Protein AF-A0A2V0PNA1-F1 (afdb_monomer_lite)

Foldseek 3Di:
DPPDVPPPPPDDDDPDPDDDPDDPPPPQLDFPDDSDPACDVVNCVQQVLLPQAPVSVVNNVVVVVVVVVVVVVDDPVPDDDDDDDPPVVVVVVLVSSLVNLLVRQLVPADQCLCCVPPVVNLVSLVVSLVSSVSSNVSSVDDDPVVVLVVQLVVQCPPAWFPVSSLVSCVVVDDPVLSVQLVVLQVVLCVVPVDTHTPPCDDPSVVSSVVSNVVSCVVVVHPVVLVVCLVVVPPPDDPVVNVVSVVVVVVVVSVVSSVVSVVVSVVVSVVVVVVVVVLVPDDPVVNVVVVVVVVVVVVVVLVVVPPDPNSVVVVVVVVVVVVQVVQCVVPVPVGHDDPPDD

Structure (mmCIF, N/CA/C/O backbone):
data_AF-A0A2V0PNA1-F1
#
_entry.id   AF-A0A2V0PNA1-F1
#
loop_
_atom_site.group_PDB
_atom_site.id
_atom_site.type_symbol
_atom_site.label_atom_id
_atom_site.label_alt_id
_atom_site.label_comp_id
_atom_site.label_asym_id
_atom_site.label_entity_id
_atom_site.label_seq_id
_atom_site.pdbx_PDB_ins_code
_atom_site.Cartn_x
_atom_site.Cartn_y
_atom_site.Cartn_z
_atom_site.occupancy
_atom_site.B_iso_or_equiv
_atom_site.auth_seq_id
_atom_site.auth_comp_id
_atom_site.auth_asym_id
_atom_site.auth_atom_id
_atom_site.pdbx_PDB_model_num
ATOM 1 N N . MET A 1 1 ? 25.740 -25.665 33.377 1.00 41.34 1 MET A N 1
ATOM 2 C CA . MET A 1 1 ? 24.420 -25.654 32.711 1.00 41.34 1 MET A CA 1
ATOM 3 C C . MET A 1 1 ? 24.277 -24.382 31.883 1.00 41.34 1 MET A C 1
ATOM 5 O O . MET A 1 1 ? 23.692 -23.416 32.341 1.00 41.34 1 MET A O 1
ATOM 9 N N . ALA A 1 2 ? 24.887 -24.368 30.698 1.00 34.75 2 ALA A N 1
ATOM 10 C CA . ALA A 1 2 ? 24.829 -23.273 29.726 1.00 34.75 2 ALA A CA 1
ATOM 11 C C . ALA A 1 2 ? 25.303 -23.840 28.377 1.00 34.75 2 ALA A C 1
ATOM 13 O O . ALA A 1 2 ? 26.415 -23.588 27.933 1.00 34.75 2 ALA A O 1
ATOM 14 N N . GLY A 1 3 ? 24.506 -24.748 27.809 1.00 32.47 3 GLY A N 1
ATOM 15 C CA . GLY A 1 3 ? 24.903 -25.541 26.640 1.00 32.47 3 GLY A CA 1
ATOM 16 C C . GLY A 1 3 ? 23.736 -26.205 25.910 1.00 32.47 3 GLY A C 1
ATOM 17 O O . GLY A 1 3 ? 23.940 -27.215 25.253 1.00 32.47 3 GLY A O 1
ATOM 18 N N . LEU A 1 4 ? 22.519 -25.661 26.044 1.00 30.98 4 LEU A N 1
ATOM 19 C CA . LEU A 1 4 ? 21.327 -26.163 25.342 1.00 30.98 4 LEU A CA 1
ATOM 20 C C . LEU A 1 4 ? 20.662 -25.123 24.421 1.00 30.98 4 LEU A C 1
ATOM 22 O O . LEU A 1 4 ? 19.741 -25.461 23.690 1.00 30.98 4 LEU A O 1
ATOM 26 N N . LEU A 1 5 ? 21.143 -23.873 24.406 1.00 33.09 5 LEU A N 1
ATOM 27 C CA . LEU A 1 5 ? 20.598 -22.796 23.562 1.00 33.09 5 LEU A CA 1
ATOM 28 C C . LEU A 1 5 ? 21.441 -22.495 22.311 1.00 33.09 5 LEU A C 1
ATOM 30 O O . LEU A 1 5 ? 21.068 -21.648 21.510 1.00 33.09 5 LEU A O 1
ATOM 34 N N . GLN A 1 6 ? 22.537 -23.228 22.092 1.00 34.12 6 GLN A N 1
ATOM 35 C CA . GLN A 1 6 ? 23.422 -23.050 20.931 1.00 34.12 6 GLN A CA 1
ATOM 36 C C . GLN A 1 6 ? 23.324 -24.178 19.886 1.00 34.12 6 GLN A C 1
ATOM 38 O O . GLN A 1 6 ? 24.072 -24.178 18.915 1.00 34.12 6 GLN A O 1
ATOM 43 N N . GLN A 1 7 ? 22.370 -25.108 20.034 1.00 31.25 7 GLN A N 1
ATOM 44 C CA . GLN A 1 7 ? 22.108 -26.182 19.057 1.00 31.25 7 GLN A CA 1
ATOM 45 C C . GLN A 1 7 ? 20.812 -26.013 18.243 1.00 31.25 7 GLN A C 1
ATOM 47 O O . GLN A 1 7 ? 20.538 -26.834 17.375 1.00 31.25 7 GLN A O 1
ATOM 52 N N . LEU A 1 8 ? 20.054 -24.926 18.434 1.00 30.88 8 LEU A N 1
ATOM 53 C CA . LEU A 1 8 ? 18.840 -24.639 17.646 1.00 30.88 8 LEU A CA 1
ATOM 54 C C . LEU A 1 8 ? 19.068 -23.702 16.444 1.00 30.88 8 LEU A C 1
ATOM 56 O O . LEU A 1 8 ? 18.156 -23.503 15.652 1.00 30.88 8 LEU A O 1
ATOM 60 N N . ALA A 1 9 ? 20.283 -23.173 16.257 1.00 33.34 9 ALA A N 1
ATOM 61 C CA . ALA A 1 9 ? 20.608 -22.247 15.162 1.00 33.34 9 ALA A CA 1
ATOM 62 C C . ALA A 1 9 ? 21.406 -22.880 14.004 1.00 33.34 9 ALA A C 1
ATOM 64 O O . ALA A 1 9 ? 21.784 -22.188 13.063 1.00 33.34 9 ALA A O 1
ATOM 65 N N . ALA A 1 10 ? 21.673 -24.189 14.039 1.00 32.62 10 ALA A N 1
ATOM 66 C CA . ALA A 1 10 ? 22.507 -24.845 13.034 1.00 32.62 10 ALA A CA 1
ATOM 67 C C . ALA A 1 10 ? 21.987 -26.245 12.681 1.00 32.62 10 ALA A C 1
ATOM 69 O O . ALA A 1 10 ? 22.621 -27.237 13.027 1.00 32.62 10 ALA A O 1
ATOM 70 N N . ARG A 1 11 ? 20.819 -26.314 12.021 1.00 27.34 11 ARG A N 1
ATOM 71 C CA . ARG A 1 11 ? 20.374 -27.366 11.071 1.00 27.34 11 ARG A CA 1
ATOM 72 C C . ARG A 1 11 ? 18.862 -27.262 10.859 1.00 27.34 11 ARG A C 1
ATOM 74 O O . ARG A 1 11 ? 18.087 -27.645 11.725 1.00 27.34 11 ARG A O 1
ATOM 81 N N . GLY A 1 12 ? 18.455 -26.778 9.690 1.00 24.62 12 GLY A N 1
ATOM 82 C CA . GLY A 1 12 ? 17.046 -26.721 9.304 1.00 24.62 12 GLY A CA 1
ATOM 83 C C . GLY A 1 12 ? 16.823 -26.020 7.972 1.00 24.62 12 GLY A C 1
ATOM 84 O O . GLY A 1 12 ? 16.027 -25.095 7.880 1.00 24.62 12 GLY A O 1
ATOM 85 N N . SER A 1 13 ? 17.566 -26.437 6.949 1.00 28.92 13 SER A N 1
ATOM 86 C CA . SER A 1 13 ? 17.215 -26.175 5.555 1.00 28.92 13 SER A CA 1
ATOM 87 C C . S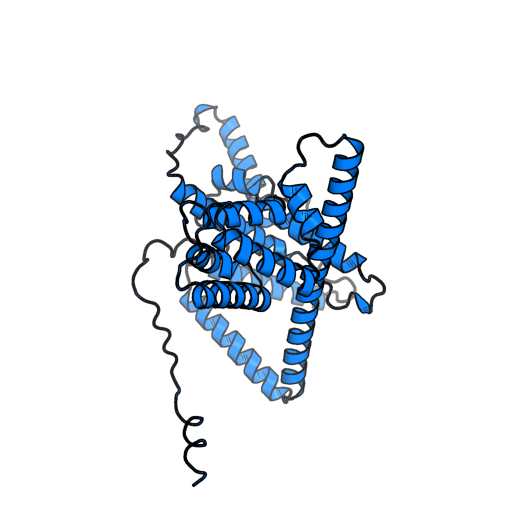ER A 1 13 ? 15.817 -26.737 5.262 1.00 28.92 13 SER A C 1
ATOM 89 O O . SER A 1 13 ? 15.454 -27.764 5.831 1.00 28.92 13 SER A O 1
ATOM 91 N N . LEU A 1 14 ? 15.130 -26.126 4.288 1.00 26.31 14 LEU A N 1
ATOM 92 C CA . LEU A 1 14 ? 13.880 -26.557 3.632 1.00 26.31 14 LEU A CA 1
ATOM 93 C C . LEU A 1 14 ? 12.581 -25.962 4.203 1.00 26.31 14 LEU A C 1
ATOM 95 O O . LEU A 1 14 ? 11.714 -26.677 4.696 1.00 26.31 14 LEU A O 1
ATOM 99 N N . LEU A 1 15 ? 12.356 -24.665 3.965 1.00 25.33 15 LEU A N 1
ATOM 100 C CA . LEU A 1 15 ? 10.990 -24.222 3.670 1.00 25.33 15 LEU A CA 1
ATOM 101 C C . LEU A 1 15 ? 10.647 -24.692 2.255 1.00 25.33 15 LEU A C 1
ATOM 103 O O . LEU A 1 15 ? 10.861 -24.006 1.257 1.00 25.33 15 LEU A O 1
ATOM 107 N N . ALA A 1 16 ? 10.174 -25.934 2.202 1.00 24.25 16 ALA A N 1
ATOM 108 C CA . ALA A 1 16 ? 9.447 -26.482 1.081 1.00 24.25 16 ALA A CA 1
ATOM 109 C C . ALA A 1 16 ? 8.271 -25.551 0.762 1.00 24.25 16 ALA A C 1
ATOM 111 O O . ALA A 1 16 ? 7.382 -25.326 1.582 1.00 24.25 16 ALA A O 1
ATOM 112 N N . TRP A 1 17 ? 8.280 -25.010 -0.450 1.00 24.41 17 TRP A N 1
ATOM 113 C CA . TRP A 1 17 ? 7.145 -24.323 -1.044 1.00 24.41 17 TRP A CA 1
ATOM 114 C C . TRP A 1 17 ? 6.091 -25.383 -1.398 1.00 24.41 17 TRP A C 1
ATOM 116 O O . TRP A 1 17 ? 6.032 -25.886 -2.516 1.00 24.41 17 TRP A O 1
ATOM 126 N N . ALA A 1 18 ? 5.299 -25.786 -0.409 1.00 24.02 18 ALA A N 1
ATOM 127 C CA . ALA A 1 18 ? 4.076 -26.545 -0.615 1.00 24.02 18 ALA A CA 1
ATOM 128 C C . ALA A 1 18 ? 2.907 -25.556 -0.599 1.00 24.02 18 ALA A C 1
ATOM 130 O O . ALA A 1 18 ? 2.345 -25.254 0.451 1.00 24.02 18 ALA A O 1
ATOM 131 N N . ALA A 1 19 ? 2.558 -25.020 -1.770 1.00 26.81 19 ALA A N 1
ATOM 132 C CA . ALA A 1 19 ? 1.240 -24.431 -1.958 1.00 26.81 19 ALA A CA 1
ATOM 133 C C . ALA A 1 19 ? 0.224 -25.577 -2.146 1.00 26.81 19 ALA A C 1
ATOM 135 O O . ALA A 1 19 ? 0.491 -26.490 -2.936 1.00 26.81 19 ALA A O 1
ATOM 136 N N . PRO A 1 20 ? -0.918 -25.567 -1.438 1.00 27.05 20 PRO A N 1
ATOM 137 C CA . PRO A 1 20 ? -1.942 -26.589 -1.582 1.00 27.05 20 PRO A CA 1
ATOM 138 C C . PRO A 1 20 ? -2.568 -26.540 -2.979 1.00 27.05 20 PRO A C 1
ATOM 140 O O . PRO A 1 20 ? -2.935 -25.487 -3.501 1.00 27.05 20 PRO A O 1
ATOM 143 N N . ALA A 1 21 ? -2.713 -27.722 -3.569 1.00 32.31 21 ALA A N 1
ATOM 144 C CA . ALA A 1 21 ? -3.552 -27.962 -4.726 1.00 32.31 21 ALA A CA 1
ATOM 145 C C . ALA A 1 21 ? -5.026 -27.750 -4.342 1.00 32.31 21 ALA A C 1
ATOM 147 O O . ALA A 1 21 ? -5.637 -28.646 -3.774 1.00 32.31 21 ALA A O 1
ATOM 148 N N . ALA A 1 22 ? -5.575 -26.567 -4.627 1.00 28.55 22 ALA A N 1
ATOM 149 C CA . ALA A 1 22 ? -7.010 -26.314 -4.813 1.00 28.55 22 ALA A CA 1
ATOM 150 C C . ALA A 1 22 ? -7.228 -24.842 -5.205 1.00 28.55 22 ALA A C 1
ATOM 152 O O . ALA A 1 22 ? -7.439 -23.999 -4.343 1.00 28.55 22 ALA A O 1
ATOM 153 N N . CYS A 1 23 ? -7.099 -24.540 -6.501 1.00 24.50 23 CYS A N 1
ATOM 154 C CA . CYS A 1 23 ? -7.714 -23.407 -7.218 1.00 24.50 23 CYS A CA 1
ATOM 155 C C . CYS A 1 23 ? -7.154 -23.393 -8.650 1.00 24.50 23 CYS A C 1
ATOM 157 O O . CYS A 1 23 ? -6.447 -22.482 -9.074 1.00 24.50 23 CYS A O 1
ATOM 159 N N . SER A 1 24 ? -7.437 -24.452 -9.407 1.00 24.89 24 SER A N 1
ATOM 160 C CA . SER A 1 24 ? -7.024 -24.599 -10.808 1.00 24.89 24 SER A CA 1
ATOM 161 C C . SER A 1 24 ? -7.730 -23.636 -11.779 1.00 24.89 24 SER A C 1
ATOM 163 O O . SER A 1 24 ? -7.436 -23.686 -12.965 1.00 24.89 24 SER A O 1
ATOM 165 N N . GLY A 1 25 ? -8.611 -22.745 -11.303 1.00 26.73 25 GLY A N 1
ATOM 166 C CA . GLY A 1 25 ? -9.338 -21.769 -12.131 1.00 26.73 25 GLY A CA 1
ATOM 167 C C . GLY A 1 25 ? -8.863 -20.312 -12.041 1.00 26.73 25 GLY A C 1
ATOM 168 O O . GLY A 1 25 ? -9.364 -19.478 -12.778 1.00 26.73 25 GLY A O 1
ATOM 169 N N . ALA A 1 26 ? -7.912 -19.971 -11.161 1.00 28.95 26 ALA A N 1
ATOM 170 C CA . ALA A 1 26 ? -7.476 -18.577 -10.945 1.00 28.95 26 ALA A CA 1
ATOM 171 C C . ALA A 1 26 ? -6.110 -18.245 -11.579 1.00 28.95 26 ALA A C 1
ATOM 173 O O . ALA A 1 26 ? -5.541 -17.182 -11.337 1.00 28.95 26 ALA A O 1
ATOM 174 N N . ARG A 1 27 ? -5.547 -19.174 -12.362 1.00 27.98 27 ARG A N 1
ATOM 175 C CA . ARG A 1 27 ? -4.165 -19.095 -12.859 1.00 27.98 27 ARG A CA 1
ATOM 176 C C . ARG A 1 27 ? -4.011 -18.320 -14.173 1.00 27.98 27 ARG A C 1
ATOM 178 O O . ARG A 1 27 ? -2.883 -18.039 -14.556 1.00 27.98 27 ARG A O 1
ATOM 185 N N . GLU A 1 28 ? -5.111 -17.942 -14.821 1.00 28.62 28 GLU A N 1
ATOM 186 C CA . GLU A 1 28 ? -5.100 -17.163 -16.071 1.00 28.62 28 GLU A CA 1
ATOM 187 C C . GLU A 1 28 ? -5.053 -15.640 -15.859 1.00 28.62 28 GLU A C 1
ATOM 189 O O . GLU A 1 28 ? -4.746 -14.911 -16.792 1.00 28.62 28 GLU A O 1
ATOM 194 N N . LEU A 1 29 ? -5.266 -15.135 -14.637 1.00 33.00 29 LEU A N 1
ATOM 195 C CA . LEU A 1 29 ? -5.413 -13.691 -14.373 1.00 33.00 29 LEU A CA 1
ATOM 196 C C . LEU A 1 29 ? -4.139 -12.963 -13.913 1.00 33.00 29 LEU A C 1
ATOM 198 O O . LEU A 1 29 ? -4.193 -11.783 -13.575 1.00 33.00 29 LEU A O 1
ATOM 202 N N . LEU A 1 30 ? -2.987 -13.635 -13.881 1.00 32.41 30 LEU A N 1
ATOM 203 C CA . LEU A 1 30 ? -1.739 -13.053 -13.378 1.00 32.41 30 LEU A CA 1
ATOM 204 C C . LEU A 1 30 ? -0.628 -13.147 -14.427 1.00 32.41 30 LEU A C 1
ATOM 206 O O . LEU A 1 30 ? 0.236 -14.022 -14.381 1.00 32.41 30 LEU A O 1
ATOM 210 N N . GLY A 1 31 ? -0.657 -12.221 -15.381 1.00 30.36 31 GLY A N 1
ATOM 211 C CA . GLY A 1 31 ? 0.424 -11.980 -16.328 1.00 30.36 31 GLY A CA 1
ATOM 212 C C . GLY A 1 31 ? 0.202 -10.667 -17.073 1.00 30.36 31 GLY A C 1
ATOM 213 O O . GLY A 1 31 ? -0.912 -10.407 -17.512 1.00 30.36 31 GLY A O 1
ATOM 214 N N . ARG A 1 32 ? 1.256 -9.846 -17.186 1.00 38.56 32 ARG A N 1
ATOM 215 C CA . ARG A 1 32 ? 1.303 -8.629 -18.013 1.00 38.56 32 ARG A CA 1
ATOM 216 C C . ARG A 1 32 ? 0.634 -8.863 -19.377 1.00 38.56 32 ARG A C 1
ATOM 218 O O . ARG A 1 32 ? 0.964 -9.835 -20.061 1.00 38.56 32 ARG A O 1
ATOM 225 N N . GLY A 1 33 ? -0.248 -7.938 -19.751 1.00 37.53 33 GLY A N 1
ATOM 226 C CA . GLY A 1 33 ? -1.014 -7.946 -20.994 1.00 37.53 33 GLY A CA 1
ATOM 227 C C . GLY A 1 33 ? -2.359 -8.653 -20.846 1.00 37.53 33 GLY A C 1
ATOM 228 O O . GLY A 1 33 ? -2.398 -9.847 -20.567 1.00 37.53 33 GLY A O 1
ATOM 229 N N . PHE A 1 34 ? -3.437 -7.890 -21.052 1.00 39.31 34 PHE A N 1
ATOM 230 C CA . PHE A 1 34 ? -4.841 -8.302 -21.163 1.00 39.31 34 PHE A CA 1
ATOM 231 C C . PHE A 1 34 ? -5.012 -9.818 -21.377 1.00 39.31 34 PHE A C 1
ATOM 233 O O . PHE A 1 34 ? -4.690 -10.375 -22.435 1.00 39.31 34 PHE A O 1
ATOM 240 N N . ALA A 1 35 ? -5.480 -10.498 -20.327 1.00 37.06 35 ALA A N 1
ATOM 241 C CA . ALA A 1 35 ? -5.650 -11.948 -20.257 1.00 37.06 35 ALA A CA 1
ATOM 242 C C . ALA A 1 35 ? -6.868 -12.454 -21.061 1.00 37.06 35 ALA A C 1
ATOM 244 O O . ALA A 1 35 ? -7.538 -13.401 -20.665 1.00 37.06 35 ALA A O 1
ATOM 245 N N . THR A 1 36 ? -7.142 -11.837 -22.209 1.00 39.28 36 THR A N 1
ATOM 246 C CA . THR A 1 36 ? -8.096 -12.278 -23.230 1.00 39.28 36 THR A CA 1
ATOM 247 C C . THR A 1 36 ? -7.499 -11.937 -24.600 1.00 39.28 36 THR A C 1
ATOM 249 O O . THR A 1 36 ? -6.828 -10.922 -24.775 1.00 39.28 36 THR A O 1
ATOM 252 N N . ASP A 1 37 ? -7.643 -12.822 -25.587 1.00 41.44 37 ASP A N 1
ATOM 253 C CA . ASP A 1 37 ? -6.995 -12.702 -26.909 1.00 41.44 37 ASP A CA 1
ATOM 254 C C . ASP A 1 37 ? -7.567 -11.594 -27.822 1.00 41.44 37 ASP A C 1
ATOM 256 O O . ASP A 1 37 ? -7.224 -11.514 -28.998 1.00 41.44 37 ASP A O 1
ATOM 260 N N . ALA A 1 38 ? -8.376 -10.683 -27.278 1.00 55.12 38 ALA A N 1
ATOM 261 C CA . ALA A 1 38 ? -8.792 -9.442 -27.920 1.00 55.12 38 ALA A CA 1
ATOM 262 C C . ALA A 1 38 ? -9.133 -8.396 -26.848 1.00 55.12 38 ALA A C 1
ATOM 264 O O . ALA A 1 38 ? -9.832 -8.716 -25.891 1.00 55.12 38 ALA A O 1
ATOM 265 N N . PHE A 1 39 ? -8.686 -7.149 -27.030 1.00 58.81 39 PHE A N 1
ATOM 266 C CA . PHE A 1 39 ? -9.093 -6.022 -26.185 1.00 58.81 39 PHE A CA 1
ATOM 267 C C . PHE A 1 39 ? -10.608 -5.822 -26.334 1.00 58.81 39 PHE A C 1
ATOM 269 O O . PHE A 1 39 ? -11.095 -5.473 -27.412 1.00 58.81 39 PHE A O 1
ATOM 276 N N . THR A 1 40 ? -11.377 -6.127 -25.291 1.00 62.91 40 THR A N 1
ATOM 277 C CA . THR A 1 40 ? -12.844 -6.125 -25.354 1.00 62.91 40 THR A CA 1
ATOM 278 C C . THR A 1 40 ? -13.413 -4.741 -25.039 1.00 62.91 40 THR A C 1
ATOM 280 O O . THR A 1 40 ? -12.738 -3.878 -24.486 1.00 62.91 40 THR A O 1
ATOM 283 N N . ARG A 1 41 ? -14.707 -4.507 -25.311 1.00 63.84 41 ARG A N 1
ATOM 284 C CA . ARG A 1 41 ? -15.383 -3.271 -24.856 1.00 63.84 41 ARG A CA 1
ATOM 285 C C . ARG A 1 41 ? -15.353 -3.089 -23.344 1.00 63.84 41 ARG A C 1
ATOM 287 O O . ARG A 1 41 ? -15.395 -1.955 -22.882 1.00 63.84 41 ARG A O 1
ATOM 294 N N . LYS A 1 42 ? -15.341 -4.190 -22.593 1.00 67.38 42 LYS A N 1
ATOM 295 C CA . LYS A 1 42 ? -15.275 -4.158 -21.137 1.00 67.38 42 LYS A CA 1
ATOM 296 C C . LYS A 1 42 ? -13.894 -3.677 -20.686 1.00 67.38 42 LYS A C 1
ATOM 298 O O . LYS A 1 42 ? -13.816 -2.793 -19.842 1.00 67.38 42 LYS A O 1
ATOM 303 N N . ASP A 1 43 ? -12.839 -4.143 -21.354 1.00 65.00 43 ASP A N 1
ATOM 304 C CA . ASP A 1 43 ? -11.470 -3.658 -21.144 1.00 65.00 43 ASP A CA 1
ATOM 305 C C . ASP A 1 43 ? -11.329 -2.185 -21.537 1.00 65.00 43 ASP A C 1
ATOM 307 O O . ASP A 1 43 ? -10.734 -1.415 -20.787 1.00 65.00 43 ASP A O 1
ATOM 311 N N . VAL A 1 44 ? -11.946 -1.764 -22.651 1.00 62.97 44 VAL A N 1
ATOM 312 C CA . VAL A 1 44 ? -12.048 -0.342 -23.025 1.00 62.97 44 VAL A CA 1
ATOM 313 C C . VAL A 1 44 ? -12.721 0.434 -21.897 1.00 62.97 44 VAL A C 1
ATOM 315 O O . VAL A 1 44 ? -12.142 1.393 -21.413 1.00 62.97 44 VAL A O 1
ATOM 318 N N . ALA A 1 45 ? -13.908 0.020 -21.444 1.00 68.56 45 ALA A N 1
ATOM 319 C CA . ALA A 1 45 ? -14.663 0.734 -20.415 1.00 68.56 45 ALA A CA 1
ATOM 320 C C . ALA A 1 45 ? -13.878 0.894 -19.105 1.00 68.56 45 ALA A C 1
ATOM 322 O O . ALA A 1 45 ? -13.954 1.953 -18.490 1.00 68.56 45 ALA A O 1
ATOM 323 N N . TYR A 1 46 ? -13.097 -0.114 -18.711 1.00 67.12 46 TYR A N 1
ATOM 324 C CA . TYR A 1 46 ? -12.234 -0.024 -17.535 1.00 67.12 46 TYR A CA 1
ATOM 325 C C . TYR A 1 46 ? -10.977 0.827 -17.743 1.00 67.12 46 TYR A C 1
ATOM 327 O O . TYR A 1 46 ? -10.493 1.415 -16.785 1.00 67.12 46 TYR A O 1
ATOM 335 N N . ASN A 1 47 ? -10.448 0.906 -18.966 1.00 64.12 47 ASN A N 1
ATOM 336 C CA . ASN A 1 47 ? -9.209 1.628 -19.265 1.00 64.12 47 ASN A CA 1
ATOM 337 C C . ASN A 1 47 ? -9.437 3.002 -19.915 1.00 64.12 47 ASN A C 1
ATOM 339 O O . ASN A 1 47 ? -8.468 3.701 -20.186 1.00 64.12 47 ASN A O 1
ATOM 343 N N . LEU A 1 48 ? -10.684 3.424 -20.158 1.00 70.44 48 LEU A N 1
ATOM 344 C CA . LEU A 1 48 ? -10.999 4.721 -20.780 1.00 70.44 48 LEU A CA 1
ATOM 345 C C . LEU A 1 48 ? -10.373 5.900 -20.027 1.00 70.44 48 LEU A C 1
ATOM 347 O O . LEU A 1 48 ? -9.972 6.879 -20.650 1.00 70.44 48 LEU A O 1
ATOM 351 N N . GLU A 1 49 ? -10.291 5.798 -18.701 1.00 69.38 49 GLU A N 1
ATOM 352 C CA . GLU A 1 49 ? -9.683 6.817 -17.845 1.00 69.38 49 GLU A CA 1
ATOM 353 C C . GLU A 1 49 ? -8.183 6.574 -17.604 1.00 69.38 49 GLU A C 1
ATOM 355 O O . GLU A 1 49 ? -7.500 7.466 -17.107 1.00 69.38 49 GLU A O 1
ATOM 360 N N . ASN A 1 50 ? -7.638 5.420 -18.014 1.00 67.06 50 ASN A N 1
ATOM 361 C CA . ASN A 1 50 ? -6.224 5.060 -17.895 1.00 67.06 50 ASN A CA 1
ATOM 362 C C . ASN A 1 50 ? -5.364 5.771 -18.958 1.00 67.06 50 ASN A C 1
ATOM 364 O O . ASN A 1 50 ? -4.838 5.167 -19.889 1.00 67.06 50 ASN A O 1
ATOM 368 N N . THR A 1 51 ? -5.245 7.092 -18.830 1.00 64.25 51 THR A N 1
ATOM 369 C CA . THR A 1 51 ? -4.494 7.952 -19.758 1.00 64.25 51 THR A CA 1
ATOM 370 C C . THR A 1 51 ? -2.989 7.997 -19.484 1.00 64.25 51 THR A C 1
ATOM 372 O O . THR A 1 51 ? -2.262 8.639 -20.237 1.00 64.25 51 THR A O 1
ATOM 375 N N . SER A 1 52 ? -2.515 7.369 -18.402 1.00 62.94 52 SER A N 1
ATOM 376 C CA . SER A 1 52 ? -1.091 7.347 -18.037 1.00 62.94 52 SER A CA 1
ATOM 377 C C . SER A 1 52 ? -0.336 6.142 -18.603 1.00 62.94 52 SER A C 1
ATOM 379 O O . SER A 1 52 ? 0.891 6.183 -18.655 1.00 62.94 52 SER A O 1
ATOM 381 N N . ASP A 1 53 ? -1.047 5.105 -19.056 1.00 67.12 53 ASP A N 1
ATOM 382 C CA . ASP A 1 53 ? -0.478 3.882 -19.619 1.00 67.12 53 ASP A CA 1
ATOM 383 C C . ASP A 1 53 ? -0.454 3.939 -21.163 1.00 67.12 53 ASP A C 1
ATOM 385 O O . ASP A 1 53 ? -1.508 3.844 -21.808 1.00 67.12 53 ASP A O 1
ATOM 389 N N . PRO A 1 54 ? 0.734 4.058 -21.792 1.00 68.31 54 PRO A N 1
ATOM 390 C CA . PRO A 1 54 ? 0.848 4.122 -23.247 1.00 68.31 54 PRO A CA 1
ATOM 391 C C . PRO A 1 54 ? 0.369 2.849 -23.957 1.00 68.31 54 PRO A C 1
ATOM 393 O O . PRO A 1 54 ? -0.115 2.930 -25.089 1.00 68.31 54 PRO A O 1
ATOM 396 N N . GLU A 1 55 ? 0.486 1.673 -23.326 1.00 69.31 55 GLU A N 1
ATOM 397 C CA . GLU A 1 55 ? 0.009 0.416 -23.912 1.00 69.31 55 GLU A CA 1
ATOM 398 C C . GLU A 1 55 ? -1.519 0.353 -23.888 1.00 69.31 55 GLU A C 1
ATOM 400 O O . GLU A 1 55 ? -2.137 -0.034 -24.887 1.00 69.31 55 GLU A O 1
ATOM 405 N N . ALA A 1 56 ? -2.137 0.786 -22.785 1.00 66.44 56 ALA A N 1
ATOM 406 C CA . ALA A 1 56 ? -3.591 0.865 -22.680 1.00 66.44 56 ALA A CA 1
ATOM 407 C C . ALA A 1 56 ? -4.163 1.893 -23.671 1.00 66.44 56 ALA A C 1
ATOM 409 O O . ALA A 1 56 ? -5.126 1.598 -24.384 1.00 66.44 56 ALA A O 1
ATOM 410 N N . GLU A 1 57 ? -3.531 3.062 -23.805 1.00 70.31 57 GLU A N 1
ATOM 411 C CA . GLU A 1 57 ? -3.943 4.078 -24.775 1.00 70.31 57 GLU A CA 1
ATOM 412 C C . GLU A 1 57 ? -3.810 3.575 -26.223 1.00 70.31 57 GLU A C 1
ATOM 414 O O . GLU A 1 57 ? -4.725 3.747 -27.040 1.00 70.31 57 GLU A O 1
ATOM 419 N N . ALA A 1 58 ? -2.703 2.904 -26.556 1.00 73.19 58 ALA A N 1
ATOM 420 C CA . ALA A 1 58 ? -2.506 2.301 -27.870 1.00 73.19 58 ALA A CA 1
ATOM 421 C C . ALA A 1 58 ? -3.563 1.224 -28.169 1.00 73.19 58 ALA A C 1
ATOM 423 O O . ALA A 1 58 ? -4.109 1.197 -29.278 1.00 73.19 58 ALA A O 1
ATOM 424 N N . ALA A 1 59 ? -3.901 0.384 -27.184 1.00 69.31 59 ALA A N 1
ATOM 425 C CA . ALA A 1 59 ? -4.930 -0.645 -27.306 1.00 69.31 59 ALA A CA 1
ATOM 426 C C . ALA A 1 59 ? -6.333 -0.046 -27.517 1.00 69.31 59 ALA A C 1
ATOM 428 O O . ALA A 1 59 ? -7.055 -0.475 -28.421 1.00 69.31 59 ALA A O 1
ATOM 429 N N . ILE A 1 60 ? -6.695 1.007 -26.774 1.00 69.12 60 ILE A N 1
ATOM 430 C CA . ILE A 1 60 ? -7.962 1.737 -26.956 1.00 69.12 60 ILE A CA 1
ATOM 431 C C . ILE A 1 60 ? -8.027 2.363 -28.350 1.00 69.12 60 ILE A C 1
ATOM 433 O O . ILE A 1 60 ? -9.031 2.218 -29.051 1.00 69.12 60 ILE A O 1
ATOM 437 N N . ARG A 1 61 ? -6.951 3.025 -28.793 1.00 73.88 61 ARG A N 1
ATOM 438 C CA . ARG A 1 61 ? -6.874 3.626 -30.133 1.00 73.88 61 ARG A CA 1
ATOM 439 C C . ARG A 1 61 ? -6.986 2.562 -31.228 1.00 73.88 61 ARG A C 1
ATOM 441 O O . ARG A 1 61 ? -7.670 2.795 -32.226 1.00 73.88 61 ARG A O 1
ATOM 448 N N . ALA A 1 62 ? -6.351 1.401 -31.065 1.00 73.00 62 ALA A N 1
ATOM 449 C CA . ALA A 1 62 ? -6.465 0.282 -32.000 1.00 73.00 62 ALA A CA 1
ATOM 450 C C . ALA A 1 62 ? -7.908 -0.245 -32.067 1.00 73.00 62 ALA A C 1
ATOM 452 O O . ALA A 1 62 ? -8.474 -0.331 -33.160 1.00 73.00 62 ALA A O 1
ATOM 453 N N . PHE A 1 63 ? -8.538 -0.470 -30.911 1.00 69.62 63 PHE A N 1
ATOM 454 C CA . PHE A 1 63 ? -9.937 -0.887 -30.810 1.00 69.62 63 PHE A CA 1
ATOM 455 C C . PHE A 1 63 ? -10.890 0.111 -31.482 1.00 69.62 63 PHE A C 1
ATOM 457 O O . PHE A 1 63 ? -11.754 -0.277 -32.267 1.00 69.62 63 PHE A O 1
ATOM 464 N N . GLN A 1 64 ? -10.717 1.414 -31.242 1.00 74.25 64 GLN A N 1
ATOM 465 C CA . GLN A 1 64 ? -11.528 2.462 -31.870 1.00 74.25 64 GLN A CA 1
ATOM 466 C C . GLN A 1 64 ? -11.348 2.506 -33.394 1.00 74.25 64 GLN A C 1
ATOM 468 O O . GLN A 1 64 ? -12.328 2.678 -34.121 1.00 74.25 64 GLN A O 1
ATOM 473 N N . ARG A 1 65 ? -10.123 2.307 -33.906 1.00 76.81 65 ARG A N 1
ATOM 474 C CA . ARG A 1 65 ? -9.863 2.222 -35.356 1.00 76.81 65 ARG A CA 1
ATOM 475 C C . ARG A 1 65 ? -10.559 1.016 -35.982 1.00 76.81 65 ARG A C 1
ATOM 477 O O . ARG A 1 65 ? -11.110 1.140 -37.076 1.00 76.81 65 ARG A O 1
ATOM 484 N N . GLU A 1 66 ? -10.545 -0.138 -35.319 1.00 71.25 66 GLU A N 1
ATOM 485 C CA . GLU A 1 66 ? -11.256 -1.333 -35.786 1.00 71.25 66 GLU A CA 1
ATOM 486 C C . GLU A 1 66 ? -12.773 -1.157 -35.725 1.00 71.25 66 GLU A C 1
ATOM 488 O O . GLU A 1 66 ? -13.460 -1.451 -36.704 1.00 71.25 66 GLU A O 1
ATOM 493 N N . ALA A 1 67 ? -13.292 -0.581 -34.638 1.00 70.25 67 ALA A N 1
ATOM 494 C CA . ALA A 1 67 ? -14.704 -0.250 -34.494 1.00 70.25 67 ALA A CA 1
ATOM 495 C C . ALA A 1 67 ? -15.175 0.742 -35.571 1.00 70.25 67 ALA A C 1
ATOM 497 O O . ALA A 1 67 ? -16.243 0.550 -36.147 1.00 70.25 67 ALA A O 1
ATOM 498 N N . TYR A 1 68 ? -14.367 1.753 -35.910 1.00 70.00 68 TYR A N 1
ATOM 499 C CA . TYR A 1 68 ? -14.656 2.701 -36.991 1.00 70.00 68 TYR A CA 1
ATOM 500 C C . TYR A 1 68 ? -14.670 2.017 -38.369 1.00 70.00 68 TYR A C 1
ATOM 502 O O . TYR A 1 68 ? -15.590 2.219 -39.164 1.00 70.00 68 TYR A O 1
ATOM 510 N N . LYS A 1 69 ? -13.694 1.138 -38.643 1.00 71.75 69 LYS A N 1
ATOM 511 C CA . LYS A 1 69 ? -13.655 0.327 -39.875 1.00 71.75 69 LYS A CA 1
ATOM 512 C C . LYS A 1 69 ? -14.838 -0.642 -39.980 1.00 71.75 69 LYS A C 1
ATOM 514 O O . LYS A 1 69 ? -15.317 -0.890 -41.085 1.00 71.75 69 LYS A O 1
ATOM 519 N N . ALA A 1 70 ? -15.301 -1.190 -38.858 1.00 65.56 70 ALA A N 1
ATOM 520 C CA . ALA A 1 70 ? -16.470 -2.063 -38.796 1.00 65.56 70 ALA A CA 1
ATOM 521 C C . ALA A 1 70 ? -17.783 -1.277 -38.953 1.00 65.56 70 ALA A C 1
ATOM 523 O O . ALA A 1 70 ? -18.661 -1.706 -39.698 1.00 65.56 70 ALA A O 1
ATOM 524 N N . ALA A 1 71 ? -17.894 -0.094 -38.340 1.00 62.56 71 ALA A N 1
ATOM 525 C CA . ALA A 1 71 ? -19.044 0.802 -38.478 1.00 62.56 71 ALA A CA 1
ATOM 526 C C . ALA A 1 71 ? -19.245 1.269 -39.931 1.00 62.56 71 ALA A C 1
ATOM 528 O O . ALA A 1 71 ? -20.379 1.356 -40.399 1.00 62.56 71 ALA A O 1
ATOM 529 N N . ALA A 1 72 ? -18.153 1.461 -40.680 1.00 61.62 72 ALA A N 1
ATOM 530 C CA . ALA A 1 72 ? -18.190 1.756 -42.113 1.00 61.62 72 ALA A CA 1
ATOM 531 C C . ALA A 1 72 ? -18.780 0.617 -42.979 1.00 61.62 72 ALA A C 1
ATOM 533 O O . ALA A 1 72 ? -19.105 0.846 -44.142 1.00 61.62 72 ALA A O 1
ATOM 534 N N . LYS A 1 73 ? -18.939 -0.601 -42.434 1.00 63.41 73 LYS A N 1
ATOM 535 C CA . LYS A 1 73 ? -19.516 -1.775 -43.120 1.00 63.41 73 LYS A CA 1
ATOM 536 C C . LYS A 1 73 ? -20.961 -2.100 -42.698 1.00 63.41 73 LYS A C 1
ATOM 538 O O . LYS A 1 73 ? -21.507 -3.097 -43.163 1.00 63.41 73 LYS A O 1
ATOM 543 N N . GLY A 1 74 ? -21.595 -1.256 -41.876 1.00 52.44 74 GLY A N 1
ATOM 544 C CA . GLY A 1 74 ? -23.003 -1.374 -41.472 1.00 52.44 74 GLY A CA 1
ATOM 545 C C . GLY A 1 74 ? -23.205 -1.697 -39.985 1.00 52.44 74 GLY A C 1
ATOM 546 O O . GLY A 1 74 ? -22.475 -2.482 -39.386 1.00 52.44 74 GLY A O 1
ATOM 547 N N . ALA A 1 75 ? -24.235 -1.090 -39.384 1.00 51.84 75 ALA A N 1
ATOM 548 C CA . ALA A 1 75 ? -24.457 -0.998 -37.933 1.00 51.84 75 ALA A CA 1
ATOM 549 C C . ALA A 1 75 ? -24.745 -2.323 -37.185 1.00 51.84 75 ALA A C 1
ATOM 551 O O . ALA A 1 75 ? -24.777 -2.333 -35.956 1.00 51.84 75 ALA A O 1
ATOM 552 N N . ALA A 1 76 ? -24.930 -3.447 -37.884 1.00 47.41 76 ALA A N 1
ATOM 553 C CA . ALA A 1 76 ? -25.336 -4.718 -37.273 1.00 47.41 76 ALA A CA 1
ATOM 554 C C . ALA A 1 76 ? -24.215 -5.453 -36.502 1.00 47.41 76 ALA A C 1
ATOM 556 O O . ALA A 1 76 ? -24.493 -6.421 -35.802 1.00 47.41 76 ALA A O 1
ATOM 557 N N . ALA A 1 77 ? -22.959 -5.002 -36.591 1.00 44.78 77 ALA A N 1
ATOM 558 C CA . ALA A 1 77 ? -21.818 -5.651 -35.933 1.00 44.78 77 ALA A CA 1
ATOM 559 C C . ALA A 1 77 ? -21.533 -5.151 -34.498 1.00 44.78 77 ALA A C 1
ATOM 561 O O . ALA A 1 77 ? -20.576 -5.599 -33.871 1.00 44.78 77 ALA A O 1
ATOM 562 N N . LEU A 1 78 ? -22.319 -4.203 -33.969 1.00 45.81 78 LEU A N 1
ATOM 563 C CA . LEU A 1 78 ? -21.977 -3.478 -32.737 1.00 45.81 78 LEU A CA 1
ATOM 564 C C . LEU A 1 78 ? -22.752 -3.908 -31.478 1.00 45.81 78 LEU A C 1
ATOM 566 O O . LEU A 1 78 ? -22.617 -3.224 -30.464 1.00 45.81 78 LEU A O 1
ATOM 570 N N . SER A 1 79 ? -23.480 -5.027 -31.462 1.00 42.66 79 SER A N 1
ATOM 571 C CA . SER A 1 79 ? -24.159 -5.472 -30.230 1.00 42.66 79 SER A CA 1
ATOM 572 C C . SER A 1 79 ? -24.120 -6.987 -30.009 1.00 42.66 79 SER A C 1
ATOM 574 O O . SER A 1 79 ? -25.002 -7.694 -30.492 1.00 42.66 79 SER A O 1
ATOM 576 N N . PRO A 1 80 ? -23.155 -7.491 -29.219 1.00 48.09 80 PRO A N 1
ATOM 577 C CA . PRO A 1 80 ? -23.303 -8.732 -28.466 1.00 48.09 80 PRO A CA 1
ATOM 578 C C . PRO A 1 80 ? -24.079 -8.488 -27.151 1.00 48.09 80 PRO A C 1
ATOM 580 O O . PRO A 1 80 ? -24.176 -7.340 -26.704 1.00 48.09 80 PRO A O 1
ATOM 583 N N . PRO A 1 81 ? -24.663 -9.540 -26.549 1.00 40.16 81 PRO A N 1
ATOM 584 C CA . PRO A 1 81 ? -25.651 -9.433 -25.477 1.00 40.16 81 PRO A CA 1
ATOM 585 C C . PRO A 1 81 ? -25.034 -8.957 -24.155 1.00 40.16 81 PRO A C 1
ATOM 587 O O . PRO A 1 81 ? -23.876 -9.235 -23.860 1.00 40.16 81 PRO A O 1
ATOM 590 N N . ALA A 1 82 ? -25.834 -8.261 -23.343 1.00 43.59 82 ALA A N 1
ATOM 591 C CA . ALA A 1 82 ? -25.485 -7.962 -21.960 1.00 43.59 82 ALA A CA 1
ATOM 592 C C . ALA A 1 82 ? -25.380 -9.277 -21.175 1.00 43.59 82 ALA A C 1
ATOM 594 O O . ALA A 1 82 ? -26.369 -10.000 -21.036 1.00 43.59 82 ALA A O 1
ATOM 595 N N . GLU A 1 83 ? -24.182 -9.603 -20.695 1.00 50.97 83 GLU A N 1
ATOM 596 C CA . GLU A 1 83 ? -23.982 -10.769 -19.842 1.00 50.97 83 GLU A CA 1
ATOM 597 C C . GLU A 1 83 ? -24.544 -10.503 -18.435 1.00 50.97 83 GLU A C 1
ATOM 599 O O . GLU A 1 83 ? -24.366 -9.407 -17.894 1.00 50.97 83 GLU A O 1
ATOM 604 N N . PRO A 1 84 ? -25.228 -11.482 -17.817 1.00 46.16 84 PRO A N 1
ATOM 605 C CA . PRO A 1 84 ? -25.700 -11.352 -16.447 1.00 46.16 84 PRO A CA 1
ATOM 606 C C . PRO A 1 84 ? -24.504 -11.339 -15.480 1.00 46.16 84 PRO A C 1
ATOM 608 O O . PRO A 1 84 ? -23.891 -12.373 -15.215 1.00 46.16 84 PRO A O 1
ATOM 611 N N . GLU A 1 85 ? -24.166 -10.167 -14.934 1.00 53.44 85 GLU A N 1
ATOM 612 C CA . GLU A 1 85 ? -23.133 -10.027 -13.901 1.00 53.44 85 GLU A CA 1
ATOM 613 C C . GLU A 1 85 ? -23.571 -10.732 -12.604 1.00 53.44 85 GLU A C 1
ATOM 615 O O . GLU A 1 85 ? -24.432 -10.256 -11.862 1.00 53.44 85 GLU A O 1
ATOM 620 N N . LEU A 1 86 ? -22.923 -11.848 -12.262 1.00 52.75 86 LEU A N 1
ATOM 621 C CA . LEU A 1 86 ? -22.866 -12.301 -10.873 1.00 52.75 86 LEU A CA 1
ATOM 622 C C . LEU A 1 86 ? -21.990 -11.303 -10.096 1.00 52.75 86 LEU A C 1
ATOM 624 O O . LEU A 1 86 ? -20.793 -11.189 -10.359 1.00 52.75 86 LEU A O 1
ATOM 628 N N . ALA A 1 87 ? -22.569 -10.585 -9.129 1.00 54.56 87 ALA A N 1
ATOM 629 C CA . ALA A 1 87 ? -21.912 -9.475 -8.422 1.00 54.56 87 ALA A CA 1
ATOM 630 C C . ALA A 1 87 ? -20.544 -9.827 -7.791 1.00 54.56 87 ALA A C 1
ATOM 632 O O . ALA A 1 87 ? -19.661 -8.973 -7.706 1.00 54.56 87 ALA A O 1
ATOM 633 N N . PHE A 1 88 ? -20.335 -11.084 -7.374 1.00 49.50 88 PHE A N 1
ATOM 634 C CA . PHE A 1 88 ? -19.043 -11.554 -6.858 1.00 49.50 88 PHE A CA 1
ATOM 635 C C . PHE A 1 88 ? -17.975 -11.647 -7.957 1.00 49.50 88 PHE A C 1
ATOM 637 O O . PHE A 1 88 ? -16.868 -11.141 -7.776 1.00 49.50 88 PHE A O 1
ATOM 644 N N . THR A 1 89 ? -18.317 -12.233 -9.108 1.00 60.06 89 THR A N 1
ATOM 645 C CA . THR A 1 89 ? -17.425 -12.330 -10.272 1.00 60.06 89 THR A CA 1
ATOM 646 C C . THR A 1 89 ? -17.042 -10.937 -10.767 1.00 60.06 89 THR A C 1
ATOM 648 O O . THR A 1 89 ? -15.861 -10.667 -10.957 1.00 60.06 89 THR A O 1
ATOM 651 N N . ALA A 1 90 ? -18.006 -10.011 -10.824 1.00 67.56 90 ALA A N 1
ATOM 652 C CA . ALA A 1 90 ? -17.752 -8.615 -11.178 1.00 67.56 90 ALA A CA 1
ATOM 653 C C . ALA A 1 90 ? -16.830 -7.898 -10.170 1.00 67.56 90 ALA A C 1
ATOM 655 O O . ALA A 1 90 ? -15.965 -7.122 -10.569 1.00 67.56 90 ALA A O 1
ATOM 656 N N . LYS A 1 91 ? -16.961 -8.161 -8.858 1.00 69.31 91 LYS A N 1
ATOM 657 C CA . LYS A 1 91 ? -16.084 -7.572 -7.824 1.00 69.31 91 LYS A CA 1
ATOM 658 C C . LYS A 1 91 ? -14.644 -8.078 -7.936 1.00 69.31 91 LYS A C 1
ATOM 660 O O . LYS A 1 91 ? -13.709 -7.290 -7.800 1.00 69.31 91 LYS A O 1
ATOM 665 N N . VAL A 1 92 ? -14.463 -9.379 -8.161 1.00 72.88 92 VAL A N 1
ATOM 666 C CA . VAL A 1 92 ? -13.135 -9.984 -8.337 1.00 72.88 92 VAL A CA 1
ATOM 667 C C . VAL A 1 92 ? -12.484 -9.463 -9.614 1.00 72.88 92 VAL A C 1
ATOM 669 O O . VAL A 1 92 ? -11.340 -9.023 -9.578 1.00 72.88 92 VAL A O 1
ATOM 672 N N . GLU A 1 93 ? -13.221 -9.435 -10.718 1.00 73.69 93 GLU A N 1
ATOM 673 C CA . GLU A 1 93 ? -12.728 -8.946 -12.002 1.00 73.69 93 GLU A CA 1
ATOM 674 C C . GLU A 1 93 ? -12.333 -7.467 -11.954 1.00 73.69 93 GLU A C 1
ATOM 676 O O . GLU A 1 93 ? -11.205 -7.136 -12.310 1.00 73.69 93 GLU A O 1
ATOM 681 N N . ARG A 1 94 ? -13.188 -6.590 -11.404 1.00 76.06 94 ARG A N 1
ATOM 682 C CA . ARG A 1 94 ? -12.850 -5.167 -11.207 1.00 76.06 94 ARG A CA 1
ATOM 683 C C . ARG A 1 94 ? -11.566 -4.993 -10.403 1.00 76.06 94 ARG A C 1
ATOM 685 O O . ARG A 1 94 ? -10.758 -4.139 -10.740 1.00 76.06 94 ARG A O 1
ATOM 692 N N . LYS A 1 95 ? -11.338 -5.826 -9.379 1.00 81.38 95 LYS A N 1
ATOM 693 C CA . LYS A 1 95 ? -10.091 -5.800 -8.602 1.00 81.38 95 LYS A CA 1
ATOM 694 C C . LYS A 1 95 ? -8.873 -6.146 -9.464 1.00 81.38 95 LYS A C 1
ATOM 696 O O . LYS A 1 95 ? -7.848 -5.489 -9.325 1.00 81.38 95 LYS A O 1
ATOM 701 N N . TYR A 1 96 ? -8.954 -7.173 -10.309 1.00 79.12 96 TYR A N 1
ATOM 702 C CA . TYR A 1 96 ? -7.828 -7.572 -11.161 1.00 79.12 96 TYR A CA 1
ATOM 703 C C . TYR A 1 96 ? -7.547 -6.556 -12.267 1.00 79.12 96 TYR A C 1
ATOM 705 O O . TYR A 1 96 ? -6.383 -6.280 -12.537 1.00 79.12 96 TYR A O 1
ATOM 713 N N . VAL A 1 97 ? -8.584 -5.956 -12.852 1.00 75.62 97 VAL A N 1
ATOM 714 C CA . VAL A 1 97 ? -8.404 -4.891 -13.845 1.00 75.62 97 VAL A CA 1
ATOM 715 C C . VAL A 1 97 ? -7.812 -3.638 -13.197 1.00 75.62 97 VAL A C 1
ATOM 717 O O . VAL A 1 97 ? -6.817 -3.111 -13.686 1.00 75.62 97 VAL A O 1
ATOM 720 N N . ALA A 1 98 ? -8.335 -3.217 -12.042 1.00 78.88 98 ALA A N 1
ATOM 721 C CA . ALA A 1 98 ? -7.755 -2.115 -11.279 1.00 78.88 98 ALA A CA 1
ATOM 722 C C . ALA A 1 98 ? -6.288 -2.391 -10.906 1.00 78.88 98 ALA A C 1
ATOM 724 O O . ALA A 1 98 ? -5.452 -1.501 -11.001 1.00 78.88 98 ALA A O 1
ATOM 725 N N . ALA A 1 99 ? -5.945 -3.632 -10.540 1.00 82.62 99 ALA A N 1
ATOM 726 C CA . ALA A 1 99 ? -4.566 -4.015 -10.246 1.00 82.62 99 ALA A CA 1
ATOM 727 C C . ALA A 1 99 ? -3.638 -3.889 -11.464 1.00 82.62 99 ALA A C 1
ATOM 729 O O . ALA A 1 99 ? -2.492 -3.494 -11.290 1.00 82.62 99 ALA A O 1
ATOM 730 N N . GLN A 1 100 ? -4.113 -4.185 -12.678 1.00 77.31 100 GLN A N 1
ATOM 731 C CA . GLN A 1 100 ? -3.321 -3.996 -13.900 1.00 77.31 100 GLN A CA 1
ATOM 732 C C . GLN A 1 100 ? -3.002 -2.515 -14.135 1.00 77.31 100 GLN A C 1
ATOM 734 O O . GLN A 1 100 ? -1.846 -2.187 -14.381 1.00 77.31 100 GLN A O 1
ATOM 739 N N . ILE A 1 101 ? -4.001 -1.640 -13.984 1.00 78.94 101 ILE A N 1
ATOM 740 C CA . ILE A 1 101 ? -3.845 -0.183 -14.133 1.00 78.94 101 ILE A CA 1
ATOM 741 C C . ILE A 1 101 ? -2.903 0.376 -13.059 1.00 78.94 101 ILE A C 1
ATOM 743 O O . ILE A 1 101 ? -2.022 1.181 -13.344 1.00 78.94 101 ILE A O 1
ATOM 747 N N . VAL A 1 102 ? -3.062 -0.071 -11.809 1.00 85.94 102 VAL A N 1
ATOM 748 C CA . VAL A 1 102 ? -2.200 0.354 -10.700 1.00 85.94 102 VAL A CA 1
ATOM 749 C C . VAL A 1 102 ? -0.757 -0.111 -10.904 1.00 85.94 102 VAL A C 1
ATOM 751 O O . VAL A 1 102 ? 0.163 0.668 -10.678 1.00 85.94 102 VAL A O 1
ATOM 754 N N . GLU A 1 103 ? -0.544 -1.352 -11.344 1.00 85.00 103 GLU A N 1
ATOM 755 C CA . GLU A 1 103 ? 0.792 -1.916 -11.561 1.00 85.00 103 GLU A CA 1
ATOM 756 C C . GLU A 1 103 ? 1.583 -1.129 -12.615 1.00 85.00 103 GLU A C 1
ATOM 758 O O . GLU A 1 103 ? 2.738 -0.774 -12.375 1.00 85.00 103 GLU A O 1
ATOM 763 N N . THR A 1 104 ? 0.976 -0.827 -13.767 1.00 79.19 104 THR A N 1
ATOM 764 C CA . THR A 1 104 ? 1.645 -0.047 -14.820 1.00 79.19 104 THR A CA 1
ATOM 765 C C . THR A 1 104 ? 1.782 1.419 -14.420 1.00 79.19 104 THR A C 1
ATOM 767 O O . THR A 1 104 ? 2.857 2.005 -14.567 1.00 79.19 104 THR A O 1
ATOM 770 N N . GLY A 1 105 ? 0.738 1.993 -13.819 1.00 83.19 105 GLY A N 1
ATOM 771 C CA . GLY A 1 105 ? 0.726 3.377 -13.365 1.00 83.19 105 GLY A CA 1
ATOM 772 C C . GLY A 1 105 ? 1.804 3.670 -12.321 1.00 83.19 105 GLY A C 1
ATOM 773 O O . GLY A 1 105 ? 2.543 4.641 -12.471 1.00 83.19 105 GLY A O 1
ATOM 774 N N . ILE A 1 106 ? 1.971 2.824 -11.297 1.00 87.81 106 ILE A N 1
ATOM 775 C CA . ILE A 1 106 ? 2.979 3.044 -10.242 1.00 87.81 106 ILE A CA 1
ATOM 776 C C . ILE A 1 106 ? 4.404 3.007 -10.803 1.00 87.81 106 ILE A C 1
ATOM 778 O O . ILE A 1 106 ? 5.239 3.802 -10.375 1.00 87.81 106 ILE A O 1
ATOM 782 N N . GLN A 1 107 ? 4.685 2.152 -11.792 1.00 86.62 107 GLN A N 1
ATOM 783 C CA . GLN A 1 107 ? 6.007 2.080 -12.433 1.00 86.62 107 GLN A CA 1
ATOM 784 C C . GLN A 1 107 ? 6.388 3.384 -13.162 1.00 86.62 107 GLN A C 1
ATOM 786 O O . GLN A 1 107 ? 7.572 3.649 -13.358 1.00 86.62 107 GLN A O 1
ATOM 791 N N . SER A 1 108 ? 5.407 4.219 -13.524 1.00 85.44 108 SER A N 1
ATOM 792 C CA . SER A 1 108 ? 5.630 5.532 -14.149 1.00 85.44 108 SER A CA 1
ATOM 793 C C . SER A 1 108 ? 5.880 6.674 -13.149 1.00 85.44 108 SER A C 1
ATOM 795 O O . SER A 1 108 ? 6.243 7.785 -13.546 1.00 85.44 108 SER A O 1
ATOM 797 N N . ILE A 1 109 ? 5.695 6.429 -11.847 1.00 90.06 109 ILE A N 1
ATOM 798 C CA . ILE A 1 109 ? 5.806 7.455 -10.809 1.00 90.06 109 ILE A CA 1
ATOM 799 C C . ILE A 1 109 ? 7.222 7.476 -10.225 1.00 90.06 109 ILE A C 1
ATOM 801 O O . ILE A 1 109 ? 7.732 6.486 -9.706 1.00 90.06 109 ILE A O 1
ATOM 805 N N . HIS A 1 110 ? 7.845 8.654 -10.226 1.00 89.94 110 HIS A N 1
ATOM 806 C CA . HIS A 1 110 ? 9.143 8.857 -9.589 1.00 89.94 110 HIS A CA 1
ATOM 807 C C . HIS A 1 110 ? 9.021 8.925 -8.056 1.00 89.94 110 HIS A C 1
ATOM 809 O O . HIS A 1 110 ? 8.404 9.847 -7.513 1.00 89.94 110 HIS A O 1
ATOM 815 N N . VAL A 1 111 ? 9.696 8.013 -7.352 1.00 93.12 111 VAL A N 1
ATOM 816 C CA . VAL A 1 111 ? 9.778 8.012 -5.883 1.00 93.12 111 VAL A CA 1
ATOM 817 C C . VAL A 1 111 ? 10.769 9.087 -5.405 1.00 93.12 111 VAL A C 1
ATOM 819 O O . VAL A 1 111 ? 11.945 9.045 -5.772 1.00 93.12 111 VAL A O 1
ATOM 822 N N . PRO A 1 112 ? 10.357 10.064 -4.577 1.00 92.19 112 PRO A N 1
ATOM 823 C CA . PRO A 1 112 ? 11.200 11.198 -4.198 1.00 92.19 112 PRO A CA 1
ATOM 824 C C . PRO A 1 112 ? 12.168 10.863 -3.042 1.00 92.19 112 PRO A C 1
ATOM 826 O O . PRO A 1 112 ? 12.076 11.444 -1.964 1.00 92.19 112 PRO A O 1
ATOM 829 N N . LEU A 1 113 ? 13.117 9.944 -3.255 1.00 90.12 113 LEU A N 1
ATOM 830 C CA . LEU A 1 113 ? 14.046 9.451 -2.216 1.00 90.12 113 LEU A CA 1
ATOM 831 C C . LEU A 1 113 ? 14.980 10.528 -1.614 1.00 90.12 113 LEU A C 1
ATOM 833 O O . LEU A 1 113 ? 15.506 10.342 -0.518 1.00 90.12 113 LEU A O 1
ATOM 837 N N . SER A 1 114 ? 15.188 11.646 -2.314 1.00 86.44 114 SER A N 1
ATOM 838 C CA . SER A 1 114 ? 16.065 12.772 -1.939 1.00 86.44 114 SER A CA 1
ATOM 839 C C . SER A 1 114 ? 15.300 14.062 -1.604 1.00 86.44 114 SER A C 1
ATOM 841 O O . SER A 1 114 ? 15.867 15.158 -1.630 1.00 86.44 114 SER A O 1
ATOM 843 N N . TYR A 1 115 ? 14.004 13.958 -1.281 1.00 82.56 115 TYR A N 1
ATOM 844 C CA . TYR A 1 115 ? 13.128 15.117 -1.050 1.00 82.56 115 TYR A CA 1
ATOM 845 C C . TYR A 1 115 ? 13.654 16.103 0.013 1.00 82.56 115 TYR A C 1
ATOM 847 O O . TYR A 1 115 ? 13.373 17.299 -0.061 1.00 82.56 115 TYR A O 1
ATOM 855 N N . ASP A 1 116 ? 14.417 15.621 0.996 1.00 81.12 116 ASP A N 1
ATOM 856 C CA . ASP A 1 116 ? 15.017 16.407 2.077 1.00 81.12 116 ASP A CA 1
ATOM 857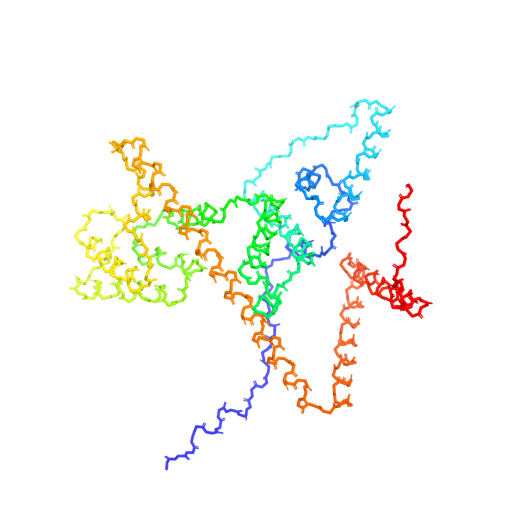 C C . ASP A 1 116 ? 16.270 17.189 1.645 1.00 81.12 116 ASP A C 1
ATOM 859 O O . ASP A 1 116 ? 16.589 18.211 2.253 1.00 81.12 116 ASP A O 1
ATOM 863 N N . LYS A 1 117 ? 16.967 16.736 0.596 1.00 77.00 117 LYS A N 1
ATOM 864 C CA . LYS A 1 117 ? 18.247 17.297 0.130 1.00 77.00 117 LYS A CA 1
ATOM 865 C C . LYS A 1 117 ? 18.113 18.200 -1.090 1.00 77.00 117 LYS A C 1
ATOM 867 O O . LYS A 1 117 ? 18.863 19.164 -1.210 1.00 77.00 117 LYS A O 1
ATOM 872 N N . ASP A 1 118 ? 17.129 17.950 -1.948 1.00 68.12 118 ASP A N 1
ATOM 873 C CA . ASP A 1 118 ? 16.996 18.646 -3.237 1.00 68.12 118 ASP A CA 1
ATOM 874 C C . ASP A 1 118 ? 16.239 19.986 -3.130 1.00 68.12 118 ASP A C 1
ATOM 876 O O . ASP A 1 118 ? 15.780 20.540 -4.128 1.00 68.12 118 ASP A O 1
ATOM 880 N N . GLY A 1 119 ? 16.016 20.489 -1.909 1.00 64.38 119 GLY A N 1
ATOM 881 C CA . GLY A 1 119 ? 15.269 21.727 -1.640 1.00 64.38 119 GLY A CA 1
ATOM 882 C C . GLY A 1 119 ? 13.763 21.654 -1.942 1.00 64.38 119 GLY A C 1
ATOM 883 O O . GLY A 1 119 ? 13.034 22.610 -1.683 1.00 64.38 119 GLY A O 1
ATOM 884 N N . SER A 1 120 ? 13.278 20.522 -2.462 1.00 73.81 120 SER A N 1
ATOM 885 C CA . SER A 1 120 ? 11.874 20.293 -2.815 1.00 73.81 120 SER A CA 1
ATOM 886 C C . SER A 1 120 ? 10.986 20.010 -1.595 1.00 73.81 120 SER A C 1
ATOM 888 O O . SER A 1 120 ? 9.794 20.339 -1.605 1.00 73.81 120 SER A O 1
ATOM 890 N N . GLY A 1 121 ? 11.560 19.450 -0.525 1.00 81.31 121 GLY A N 1
ATOM 891 C CA . GLY A 1 121 ? 10.926 19.254 0.774 1.00 81.31 121 GLY A CA 1
ATOM 892 C C . GLY A 1 121 ? 9.567 18.557 0.678 1.00 81.31 121 GLY A C 1
ATOM 893 O O . GLY A 1 121 ? 9.374 17.587 -0.055 1.00 81.31 121 GLY A O 1
ATOM 894 N N . ALA A 1 122 ? 8.578 19.091 1.396 1.00 84.62 122 ALA A N 1
ATOM 895 C CA . ALA A 1 122 ? 7.219 18.550 1.402 1.00 84.62 122 ALA A CA 1
ATOM 896 C C . ALA A 1 122 ? 6.513 18.618 0.031 1.00 84.62 122 ALA A C 1
ATOM 898 O O . ALA A 1 122 ? 5.527 17.914 -0.179 1.00 84.62 122 ALA A O 1
ATOM 899 N N . THR A 1 123 ? 6.982 19.444 -0.911 1.00 90.38 123 THR A N 1
ATOM 900 C CA . THR A 1 123 ? 6.358 19.583 -2.237 1.00 90.38 123 THR A CA 1
ATOM 901 C C . THR A 1 123 ? 6.558 18.332 -3.088 1.00 90.38 123 THR A C 1
ATOM 903 O O . THR A 1 123 ? 5.625 17.915 -3.773 1.00 90.38 123 THR A O 1
ATOM 906 N N . ALA A 1 124 ? 7.734 17.699 -3.025 1.00 90.88 124 ALA A N 1
ATOM 907 C CA . ALA A 1 124 ? 7.984 16.448 -3.742 1.00 90.88 124 ALA A CA 1
ATOM 908 C C . ALA A 1 124 ? 7.115 15.303 -3.202 1.00 90.88 124 ALA A C 1
ATOM 910 O O . ALA A 1 124 ? 6.488 14.592 -3.983 1.00 90.88 124 ALA A O 1
ATOM 911 N N . LEU A 1 125 ? 6.985 15.197 -1.875 1.00 92.44 125 LEU A N 1
ATOM 912 C CA . LEU A 1 125 ? 6.099 14.219 -1.234 1.00 92.44 125 LEU A CA 1
ATOM 913 C C . LEU A 1 125 ? 4.625 14.443 -1.606 1.00 92.44 125 LEU A C 1
ATOM 915 O O . LEU A 1 125 ? 3.915 13.494 -1.924 1.00 92.44 125 LEU A O 1
ATOM 919 N N . LYS A 1 126 ? 4.164 15.702 -1.638 1.00 92.50 126 LYS A N 1
ATOM 920 C CA . LYS A 1 126 ? 2.804 16.045 -2.090 1.00 92.50 126 LYS A CA 1
ATOM 921 C C . LYS A 1 126 ? 2.567 15.674 -3.555 1.00 92.50 126 LYS A C 1
ATOM 923 O O . LYS A 1 126 ? 1.485 15.198 -3.880 1.00 92.50 126 LYS A O 1
ATOM 928 N N . ARG A 1 127 ? 3.559 15.881 -4.428 1.00 92.81 127 ARG A N 1
ATOM 929 C CA . ARG A 1 127 ? 3.478 15.492 -5.844 1.00 92.81 127 ARG A CA 1
ATOM 930 C C . ARG A 1 127 ? 3.368 13.979 -5.991 1.00 92.81 127 ARG A C 1
ATOM 932 O O . ARG A 1 127 ? 2.463 13.517 -6.670 1.00 92.81 127 ARG A O 1
ATOM 939 N N . TYR A 1 128 ? 4.231 13.237 -5.305 1.00 93.75 128 TYR A N 1
ATOM 940 C CA . TYR A 1 128 ? 4.193 11.777 -5.291 1.00 93.75 128 TYR A CA 1
ATOM 941 C C . TYR A 1 128 ? 2.834 11.253 -4.795 1.00 93.75 128 TYR A C 1
ATOM 943 O O . TYR A 1 128 ? 2.193 10.447 -5.464 1.00 93.75 128 TYR A O 1
ATOM 951 N N . ALA A 1 129 ? 2.320 11.811 -3.693 1.00 92.81 129 ALA A N 1
ATOM 952 C CA . ALA A 1 129 ? 0.992 11.484 -3.173 1.00 92.81 129 ALA A CA 1
ATOM 953 C C . ALA A 1 129 ? -0.141 11.780 -4.173 1.00 92.81 129 ALA A C 1
ATOM 955 O O . ALA A 1 129 ? -1.099 11.014 -4.259 1.00 92.81 129 ALA A O 1
ATOM 956 N N . ALA A 1 130 ? -0.053 12.891 -4.912 1.00 92.56 130 ALA A N 1
ATOM 957 C CA . ALA A 1 130 ? -1.032 13.247 -5.936 1.00 92.56 130 ALA A CA 1
ATOM 958 C C . ALA A 1 130 ? -0.991 12.272 -7.122 1.00 92.56 130 ALA A C 1
ATOM 960 O O . ALA A 1 130 ? -2.040 11.788 -7.531 1.00 92.56 130 ALA A O 1
ATOM 961 N N . GLN A 1 131 ? 0.203 11.907 -7.598 1.00 93.62 131 GLN A N 1
ATOM 962 C CA . GLN A 1 131 ? 0.370 10.946 -8.693 1.00 93.62 131 GLN A CA 1
ATOM 963 C C . GLN A 1 131 ? -0.180 9.559 -8.331 1.00 93.62 131 GLN A C 1
ATOM 965 O O . GLN A 1 131 ? -0.863 8.943 -9.144 1.00 93.62 131 GLN A O 1
ATOM 970 N N . LEU A 1 132 ? 0.032 9.091 -7.094 1.00 94.00 132 LEU A N 1
ATOM 971 C CA . LEU A 1 132 ? -0.565 7.838 -6.616 1.00 94.00 132 LEU A CA 1
ATOM 972 C C . LEU A 1 132 ? -2.100 7.892 -6.609 1.00 94.00 132 LEU A C 1
ATOM 974 O O . LEU A 1 132 ? -2.754 6.914 -6.966 1.00 94.00 132 LEU A O 1
ATOM 978 N N . ARG A 1 133 ? -2.690 9.035 -6.234 1.00 91.94 133 ARG A N 1
ATOM 979 C CA . ARG A 1 133 ? -4.150 9.226 -6.289 1.00 91.94 133 ARG A CA 1
ATOM 980 C C . ARG A 1 133 ? -4.672 9.309 -7.710 1.00 91.94 133 ARG A C 1
ATOM 982 O O . ARG A 1 133 ? -5.770 8.830 -7.961 1.00 91.94 133 ARG A O 1
ATOM 989 N N . ASP A 1 134 ? -3.917 9.913 -8.620 1.00 91.19 134 ASP A N 1
ATOM 990 C CA . ASP A 1 134 ? -4.282 9.952 -10.030 1.00 91.19 134 ASP A CA 1
ATOM 991 C C . ASP A 1 134 ? -4.325 8.530 -10.599 1.00 91.19 134 ASP A C 1
ATOM 993 O O . ASP A 1 134 ? -5.354 8.150 -11.146 1.00 91.19 134 ASP A O 1
ATOM 997 N N . VAL A 1 135 ? -3.300 7.704 -10.357 1.00 90.00 135 VAL A N 1
ATOM 998 C CA . VAL A 1 135 ? -3.308 6.280 -10.750 1.00 90.00 135 VAL A CA 1
ATOM 999 C C . VAL A 1 135 ? -4.472 5.520 -10.107 1.00 90.00 135 VAL A C 1
ATOM 1001 O O . VAL A 1 135 ? -5.171 4.768 -10.784 1.00 90.00 135 VAL A O 1
ATOM 1004 N N . ALA A 1 136 ? -4.741 5.740 -8.818 1.00 88.69 136 ALA A N 1
ATOM 1005 C CA . ALA A 1 136 ? -5.872 5.107 -8.142 1.00 88.69 136 ALA A CA 1
ATOM 1006 C C . ALA A 1 136 ? -7.222 5.504 -8.772 1.00 88.69 136 ALA A C 1
ATOM 1008 O O . ALA A 1 136 ? -8.073 4.642 -8.993 1.00 88.69 136 ALA A O 1
ATOM 1009 N N . ARG A 1 137 ? -7.400 6.784 -9.124 1.00 89.62 137 ARG A N 1
ATOM 1010 C CA . ARG A 1 137 ? -8.603 7.287 -9.803 1.00 89.62 137 ARG A CA 1
ATOM 1011 C C . ARG A 1 137 ? -8.765 6.659 -11.183 1.00 89.62 137 ARG A C 1
ATOM 1013 O O . ARG A 1 137 ? -9.851 6.198 -11.504 1.00 89.62 137 ARG A O 1
ATOM 1020 N N . GLN A 1 138 ? -7.682 6.583 -11.957 1.00 84.31 138 GLN A N 1
ATOM 1021 C CA . GLN A 1 138 ? -7.667 5.924 -13.267 1.00 84.31 138 GLN A CA 1
ATOM 1022 C C . GLN A 1 138 ? -8.030 4.435 -13.169 1.00 84.31 138 GLN A C 1
ATOM 1024 O O . GLN A 1 138 ? -8.655 3.891 -14.073 1.00 84.31 138 GLN A O 1
ATOM 1029 N N . ALA A 1 139 ? -7.681 3.787 -12.055 1.00 81.94 139 ALA A N 1
ATOM 1030 C CA . ALA A 1 139 ? -8.058 2.411 -11.747 1.00 81.94 139 ALA A CA 1
ATOM 1031 C C . ALA A 1 139 ? -9.484 2.259 -11.171 1.00 81.94 139 ALA A C 1
ATOM 1033 O O . ALA A 1 139 ? -9.905 1.143 -10.856 1.00 81.94 139 ALA A O 1
ATOM 1034 N N . GLY A 1 140 ? -10.235 3.356 -11.026 1.00 83.06 140 GLY A N 1
ATOM 1035 C CA . GLY A 1 140 ? -11.617 3.368 -10.546 1.00 83.06 140 GLY A CA 1
ATOM 1036 C C . GLY A 1 140 ? -11.782 3.366 -9.023 1.00 83.06 140 GLY A C 1
ATOM 1037 O O . GLY A 1 140 ? -12.892 3.131 -8.544 1.00 83.06 140 GLY A O 1
ATOM 1038 N N . PHE A 1 141 ? -10.716 3.613 -8.254 1.00 86.56 141 PHE A N 1
ATOM 1039 C CA . PHE A 1 141 ? -10.818 3.803 -6.805 1.00 86.56 141 PHE A CA 1
ATOM 1040 C C . PHE A 1 141 ? -11.314 5.212 -6.464 1.00 86.56 141 PHE A C 1
ATOM 1042 O O . PHE A 1 141 ? -10.937 6.201 -7.097 1.00 86.56 141 PHE A O 1
ATOM 1049 N N . GLY A 1 142 ? -12.139 5.307 -5.421 1.00 87.00 142 GLY A N 1
ATOM 1050 C CA . GLY A 1 142 ? -12.506 6.577 -4.803 1.00 87.00 142 GLY A CA 1
ATOM 1051 C C . GLY A 1 142 ? -11.397 7.158 -3.920 1.00 87.00 142 GLY A C 1
ATOM 1052 O O . GLY A 1 142 ? -10.270 6.666 -3.860 1.00 87.00 142 GLY A O 1
ATOM 1053 N N . GLU A 1 143 ? -11.733 8.215 -3.178 1.00 88.31 143 GLU A N 1
ATOM 1054 C CA . GLU A 1 143 ? -10.815 8.789 -2.190 1.00 88.31 143 GLU A CA 1
ATOM 1055 C C . GLU A 1 143 ? -10.451 7.754 -1.102 1.00 88.31 143 GLU A C 1
ATOM 1057 O O . GLU A 1 143 ? -11.356 7.109 -0.558 1.00 88.31 143 GLU A O 1
ATOM 1062 N N . PRO A 1 144 ? -9.167 7.619 -0.704 1.00 89.81 144 PRO A N 1
ATOM 1063 C CA . PRO A 1 144 ? -8.712 6.544 0.187 1.00 89.81 144 PRO A CA 1
ATOM 1064 C C . PRO A 1 144 ? -9.480 6.435 1.509 1.00 89.81 144 PRO A C 1
ATOM 1066 O O . PRO A 1 144 ? -9.764 5.334 1.977 1.00 89.81 144 PRO A O 1
ATOM 1069 N N . ALA A 1 145 ? -9.855 7.571 2.107 1.00 88.88 145 ALA A N 1
ATOM 1070 C CA . ALA A 1 145 ? -10.629 7.589 3.346 1.00 88.88 145 ALA A CA 1
ATOM 1071 C C . ALA A 1 145 ? -12.041 7.010 3.158 1.00 88.88 145 ALA A C 1
ATOM 1073 O O . ALA A 1 145 ? -12.533 6.298 4.031 1.00 88.88 145 ALA A O 1
ATOM 1074 N N . ALA A 1 146 ? -12.682 7.276 2.016 1.00 88.38 146 ALA A N 1
ATOM 1075 C CA . ALA A 1 146 ? -14.002 6.741 1.696 1.00 88.38 146 ALA A CA 1
ATOM 1076 C C . ALA A 1 146 ? -13.938 5.240 1.369 1.00 88.38 146 ALA A C 1
ATOM 1078 O O . ALA A 1 146 ? -14.785 4.479 1.834 1.00 88.38 146 ALA A O 1
ATOM 1079 N N . GLU A 1 147 ? -12.907 4.803 0.640 1.00 90.44 147 GLU A N 1
ATOM 1080 C CA . GLU A 1 147 ? -12.648 3.384 0.359 1.00 90.44 147 GLU A CA 1
ATOM 1081 C C . GLU A 1 147 ? -12.400 2.589 1.648 1.00 90.44 147 GLU A C 1
ATOM 1083 O O . GLU A 1 147 ? -13.024 1.551 1.882 1.00 90.44 147 GLU A O 1
ATOM 1088 N N . LEU A 1 148 ? -11.543 3.104 2.536 1.00 91.19 148 LEU A N 1
ATOM 1089 C CA . LEU A 1 148 ? -11.293 2.497 3.842 1.00 91.19 148 LEU A CA 1
ATOM 1090 C C . LEU A 1 148 ? -12.569 2.462 4.689 1.00 91.19 148 LEU A C 1
ATOM 1092 O O . LEU A 1 148 ? -12.886 1.426 5.270 1.00 91.19 148 LEU A O 1
ATOM 1096 N N . GLN A 1 149 ? -13.343 3.549 4.717 1.00 90.31 149 GLN A N 1
ATOM 1097 C CA . GLN A 1 149 ? -14.625 3.590 5.419 1.00 90.31 149 GLN A CA 1
ATOM 1098 C C . GLN A 1 149 ? -15.586 2.511 4.898 1.00 90.31 149 GLN A C 1
ATOM 1100 O O . GLN A 1 149 ? -16.200 1.804 5.698 1.00 90.31 149 GLN A O 1
ATOM 1105 N N . ALA A 1 150 ? -15.686 2.336 3.578 1.00 89.69 150 ALA A N 1
ATOM 1106 C CA . ALA A 1 150 ? -16.505 1.290 2.972 1.00 89.69 150 ALA A CA 1
ATOM 1107 C C . ALA A 1 150 ? -16.013 -0.115 3.360 1.00 89.69 150 ALA A C 1
ATOM 1109 O O . ALA A 1 150 ? -16.824 -0.988 3.670 1.00 89.69 150 ALA A O 1
ATOM 1110 N N . LYS A 1 151 ? -14.690 -0.335 3.425 1.00 89.38 151 LYS A N 1
ATOM 1111 C CA . LYS A 1 151 ? -14.103 -1.601 3.901 1.00 89.38 151 LYS A CA 1
ATOM 1112 C C . LYS A 1 151 ? -14.380 -1.869 5.372 1.00 89.38 151 LYS A C 1
ATOM 1114 O O . LYS A 1 151 ? -14.701 -3.000 5.725 1.00 89.38 151 LYS A O 1
ATOM 1119 N N . LEU A 1 152 ? -14.303 -0.850 6.220 1.00 90.75 152 LEU A N 1
ATOM 1120 C CA . LEU A 1 152 ? -14.619 -0.972 7.641 1.00 90.75 152 LEU A CA 1
ATOM 1121 C C . LEU A 1 152 ? -16.114 -1.240 7.861 1.00 90.75 152 LEU A C 1
ATOM 1123 O O . LEU A 1 152 ? -16.464 -2.047 8.718 1.00 90.75 152 LEU A O 1
ATOM 1127 N N . GLN A 1 153 ? -16.995 -0.640 7.056 1.00 90.25 153 GLN A N 1
ATOM 1128 C CA . GLN A 1 153 ? -18.429 -0.944 7.063 1.00 90.25 153 GLN A CA 1
ATOM 1129 C C . GLN A 1 153 ? -18.719 -2.374 6.587 1.00 90.25 153 GLN A C 1
ATOM 1131 O O . GLN A 1 153 ? -19.498 -3.078 7.227 1.00 90.25 153 GLN A O 1
ATOM 1136 N N . GLU A 1 154 ? -18.063 -2.831 5.513 1.00 88.06 154 GLU A N 1
ATOM 1137 C CA . GLU A 1 154 ? -18.136 -4.220 5.033 1.00 88.06 154 GLU A CA 1
ATOM 1138 C C . GLU A 1 154 ? -17.655 -5.198 6.119 1.00 88.06 154 GLU A C 1
ATOM 1140 O O . GLU A 1 154 ? -18.309 -6.205 6.385 1.00 88.06 154 GLU A O 1
ATOM 1145 N N . ALA A 1 155 ? -16.554 -4.874 6.805 1.00 86.88 155 ALA A N 1
ATOM 1146 C CA . ALA A 1 155 ? -16.029 -5.670 7.908 1.00 86.88 155 ALA A CA 1
ATOM 1147 C C . ALA A 1 155 ? -16.999 -5.714 9.098 1.00 86.88 155 ALA A C 1
ATOM 1149 O O . ALA A 1 155 ? -17.224 -6.790 9.646 1.00 86.88 155 ALA A O 1
ATOM 1150 N N . ALA A 1 156 ? -17.603 -4.583 9.470 1.00 87.94 156 ALA A N 1
ATOM 1151 C CA . ALA A 1 156 ? -18.537 -4.480 10.591 1.00 87.94 156 ALA A CA 1
ATOM 1152 C C . ALA A 1 156 ? -19.910 -5.123 10.321 1.00 87.94 156 ALA A C 1
ATOM 1154 O O . ALA A 1 156 ? -20.657 -5.399 11.262 1.00 87.94 156 ALA A O 1
ATOM 1155 N N . ALA A 1 157 ? -20.259 -5.375 9.056 1.00 88.12 157 ALA A N 1
ATOM 1156 C CA . ALA A 1 157 ? -21.567 -5.903 8.692 1.00 88.12 157 ALA A CA 1
ATOM 1157 C C . ALA A 1 157 ? -21.830 -7.278 9.339 1.00 88.12 157 ALA A C 1
ATOM 1159 O O . ALA A 1 157 ? -21.045 -8.227 9.207 1.00 88.12 157 ALA A O 1
ATOM 1160 N N . GLY A 1 158 ? -22.965 -7.380 10.037 1.00 85.56 158 GLY A N 1
ATOM 1161 C CA . GLY A 1 158 ? -23.430 -8.616 10.671 1.00 85.56 158 GLY A CA 1
ATOM 1162 C C . GLY A 1 158 ? -22.646 -9.054 11.913 1.00 85.56 158 GLY A C 1
ATOM 1163 O O . GLY A 1 158 ? -22.824 -10.188 12.345 1.00 85.56 158 GLY A O 1
ATOM 1164 N N . ILE A 1 159 ? -21.785 -8.199 12.476 1.00 91.88 159 ILE A N 1
ATOM 1165 C CA . ILE A 1 159 ? -21.049 -8.476 13.717 1.00 91.88 159 ILE A CA 1
ATOM 1166 C C . ILE A 1 159 ? -21.844 -7.992 14.935 1.00 91.88 159 ILE A C 1
ATOM 1168 O O . ILE A 1 159 ? -22.432 -6.913 14.902 1.00 91.88 159 ILE A O 1
ATOM 1172 N N . SER A 1 160 ? -21.810 -8.757 16.030 1.00 91.06 160 SER A N 1
ATOM 1173 C CA . SER A 1 160 ? -22.476 -8.410 17.295 1.00 91.06 160 SER A CA 1
ATOM 1174 C C . SER A 1 160 ? -21.524 -8.106 18.460 1.00 91.06 160 SER A C 1
ATOM 1176 O O . SER A 1 160 ? -21.962 -7.534 19.459 1.00 91.06 160 SER A O 1
ATOM 1178 N N . THR A 1 161 ? -20.232 -8.443 18.356 1.00 94.56 161 THR A N 1
A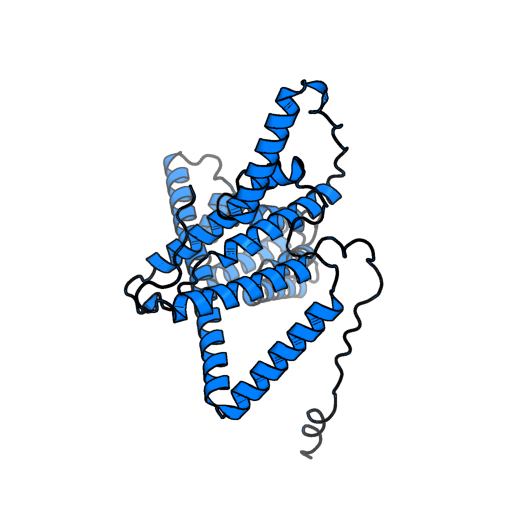TOM 1179 C CA . THR A 1 161 ? -19.255 -8.299 19.453 1.00 94.56 161 THR A CA 1
ATOM 1180 C C . THR A 1 161 ? -18.026 -7.488 19.053 1.00 94.56 161 THR A C 1
ATOM 1182 O O . THR A 1 161 ? -17.569 -7.526 17.909 1.00 94.56 161 THR A O 1
ATOM 1185 N N . ALA A 1 162 ? -17.446 -6.761 20.015 1.00 93.62 162 ALA A N 1
ATOM 1186 C CA . ALA A 1 162 ? -16.257 -5.946 19.769 1.00 93.62 162 ALA A CA 1
ATOM 1187 C C . ALA A 1 162 ? -15.054 -6.810 19.357 1.00 93.62 162 ALA A C 1
ATOM 1189 O O . ALA A 1 162 ? -14.270 -6.417 18.496 1.00 93.62 162 ALA A O 1
ATOM 1190 N N . LYS A 1 163 ? -14.954 -8.024 19.909 1.00 94.94 163 LYS A N 1
ATOM 1191 C CA . LYS A 1 163 ? -13.898 -8.992 19.598 1.00 94.94 163 LYS A CA 1
ATOM 1192 C C . LYS A 1 163 ? -13.891 -9.408 18.130 1.00 94.94 163 LYS A C 1
ATOM 1194 O O . LYS A 1 163 ? -12.836 -9.423 17.498 1.00 94.94 163 LYS A O 1
ATOM 1199 N N . GLU A 1 164 ? -15.059 -9.728 17.580 1.00 94.12 164 GLU A N 1
ATOM 1200 C CA . GLU A 1 164 ? -15.202 -10.079 16.166 1.00 94.12 164 GLU A CA 1
ATOM 1201 C C . GLU A 1 164 ? -14.837 -8.903 15.257 1.00 94.12 164 GLU A C 1
ATOM 1203 O O . GLU A 1 164 ? -14.112 -9.094 14.277 1.00 94.12 164 GLU A O 1
ATOM 1208 N N . LEU A 1 165 ? -15.271 -7.686 15.604 1.00 94.44 165 LEU A N 1
ATOM 1209 C CA . LEU A 1 165 ? -14.916 -6.484 14.850 1.00 94.44 165 LEU A CA 1
ATOM 1210 C C . LEU A 1 165 ? -13.406 -6.262 14.851 1.00 94.44 165 LEU A C 1
ATOM 1212 O O . LEU A 1 165 ? -12.827 -6.127 13.775 1.00 94.44 165 LEU A O 1
ATOM 1216 N N . LEU A 1 166 ? -12.757 -6.296 16.022 1.00 94.81 166 LEU A N 1
ATOM 1217 C CA . LEU A 1 166 ? -11.300 -6.178 16.123 1.00 94.81 166 LEU A CA 1
ATOM 1218 C C . LEU A 1 166 ? -10.591 -7.259 15.300 1.00 94.81 166 LEU A C 1
ATOM 1220 O O . LEU A 1 166 ? -9.598 -6.967 14.635 1.00 94.81 166 LEU A O 1
ATOM 1224 N N . GLY A 1 167 ? -11.116 -8.486 15.276 1.00 93.19 167 GLY A N 1
ATOM 1225 C CA . GLY A 1 167 ? -10.602 -9.555 14.422 1.00 93.19 167 GLY A CA 1
ATOM 1226 C C . GLY A 1 167 ? -10.651 -9.213 12.929 1.00 93.19 167 GLY A C 1
ATOM 1227 O O . GLY A 1 167 ? -9.672 -9.447 12.220 1.00 93.19 167 GLY A O 1
ATOM 1228 N N . ARG A 1 168 ? -11.757 -8.626 12.448 1.00 91.31 168 ARG A N 1
ATOM 1229 C CA . ARG A 1 168 ? -11.936 -8.290 11.024 1.00 91.31 168 ARG A CA 1
ATOM 1230 C C . ARG A 1 168 ? -11.218 -7.017 10.587 1.00 91.31 168 ARG A C 1
ATOM 1232 O O . ARG A 1 168 ? -10.805 -6.944 9.433 1.00 91.31 168 ARG A O 1
ATOM 1239 N N . ILE A 1 169 ? -11.048 -6.032 11.472 1.00 93.12 169 ILE A N 1
ATOM 1240 C CA . ILE A 1 169 ? -10.382 -4.767 11.117 1.00 93.12 169 ILE A CA 1
ATOM 1241 C C . ILE A 1 169 ? -8.858 -4.815 11.252 1.00 93.12 169 ILE A C 1
ATOM 1243 O O . ILE A 1 169 ? -8.189 -3.878 10.826 1.00 93.12 169 ILE A O 1
ATOM 1247 N N . ARG A 1 170 ? -8.298 -5.896 11.813 1.00 92.94 170 ARG A N 1
ATOM 1248 C CA . ARG A 1 170 ? -6.849 -6.070 12.008 1.00 92.94 170 ARG A CA 1
ATOM 1249 C C . ARG A 1 170 ? -5.996 -5.726 10.776 1.00 92.94 170 ARG A C 1
ATOM 1251 O O . ARG A 1 170 ? -4.987 -5.061 10.967 1.00 92.94 170 ARG A O 1
ATOM 1258 N N . PRO A 1 171 ? -6.358 -6.117 9.537 1.00 92.19 171 PRO A N 1
ATOM 1259 C CA . PRO A 1 171 ? -5.551 -5.795 8.356 1.00 92.19 171 PRO A CA 1
ATOM 1260 C C . PRO A 1 171 ? -5.557 -4.309 7.965 1.00 92.19 171 PRO A C 1
ATOM 1262 O O . PRO A 1 171 ? -4.776 -3.912 7.109 1.00 92.19 171 PRO A O 1
ATOM 1265 N N . TYR A 1 172 ? -6.460 -3.510 8.540 1.00 92.38 172 TYR A N 1
ATOM 1266 C CA . TYR A 1 172 ? -6.676 -2.103 8.193 1.00 92.38 172 TYR A CA 1
ATOM 1267 C C . TYR A 1 172 ? -6.199 -1.127 9.277 1.00 92.38 172 TYR A C 1
ATOM 1269 O O . TYR A 1 172 ? -6.330 0.082 9.112 1.00 92.38 172 TYR A O 1
ATOM 1277 N N . ALA A 1 173 ? -5.687 -1.639 10.396 1.00 89.69 173 ALA A N 1
ATOM 1278 C CA . ALA A 1 173 ? -5.157 -0.852 11.501 1.00 89.69 173 ALA A CA 1
ATOM 1279 C C . ALA A 1 173 ? -3.654 -1.109 11.647 1.00 89.69 173 ALA A C 1
ATOM 1281 O O . ALA A 1 173 ? -3.185 -2.212 11.360 1.00 89.69 173 ALA A O 1
ATOM 1282 N N . SER A 1 174 ? -2.901 -0.117 12.131 1.00 91.75 174 SER A N 1
ATOM 1283 C CA . SER A 1 174 ? -1.500 -0.354 12.481 1.00 91.75 174 SER A CA 1
ATOM 1284 C C . SER A 1 174 ? -1.402 -1.402 13.600 1.00 91.75 174 SER A C 1
ATOM 1286 O O . SER A 1 174 ? -2.287 -1.449 14.467 1.00 91.75 174 SER A O 1
ATOM 1288 N N . PRO A 1 175 ? -0.360 -2.254 13.610 1.00 92.62 175 PRO A N 1
ATOM 1289 C CA . PRO A 1 175 ? -0.210 -3.306 14.615 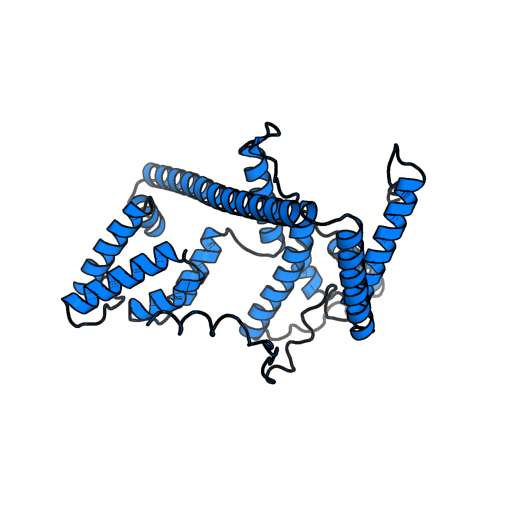1.00 92.62 175 PRO A CA 1
ATOM 1290 C C . PRO A 1 175 ? -0.266 -2.783 16.053 1.00 92.62 175 PRO A C 1
ATOM 1292 O O . PRO A 1 175 ? -0.895 -3.400 16.911 1.00 92.62 175 PRO A O 1
ATOM 1295 N N . GLU A 1 176 ? 0.342 -1.627 16.312 1.00 93.50 176 GLU A N 1
ATOM 1296 C CA . GLU A 1 176 ? 0.412 -1.004 17.633 1.00 93.50 176 GLU A CA 1
ATOM 1297 C C . GLU A 1 176 ? -0.968 -0.521 18.083 1.00 93.50 176 GLU A C 1
ATOM 1299 O O . GLU A 1 176 ? -1.388 -0.798 19.205 1.00 93.50 176 GLU A O 1
ATOM 1304 N N . PHE A 1 177 ? -1.704 0.151 17.191 1.00 94.25 177 PHE A N 1
ATOM 1305 C CA . PHE A 1 177 ? -3.056 0.621 17.487 1.00 94.25 177 PHE A CA 1
ATOM 1306 C C . PHE A 1 177 ? -4.017 -0.555 17.678 1.00 94.25 177 PHE A C 1
ATOM 1308 O O . PHE A 1 177 ? -4.803 -0.570 18.623 1.00 94.25 177 PHE A O 1
ATOM 1315 N N . HIS A 1 178 ? -3.929 -1.578 16.823 1.00 95.69 178 HIS A N 1
ATOM 1316 C CA . HIS A 1 178 ? -4.745 -2.787 16.942 1.00 95.69 178 HIS A CA 1
ATOM 1317 C C . HIS A 1 178 ? -4.490 -3.528 18.257 1.00 95.69 178 HIS A C 1
ATOM 1319 O O . HIS A 1 178 ? -5.445 -3.916 18.928 1.00 95.69 178 HIS A O 1
ATOM 1325 N N . THR A 1 179 ? -3.221 -3.668 18.649 1.00 96.06 179 THR A N 1
ATOM 1326 C CA . THR A 1 179 ? -2.831 -4.306 19.914 1.00 96.06 179 THR A CA 1
ATOM 1327 C C . THR A 1 179 ? -3.394 -3.534 21.103 1.00 96.06 179 THR A C 1
ATOM 1329 O O . THR A 1 179 ? -4.062 -4.129 21.940 1.00 96.06 179 THR A O 1
ATOM 1332 N N . ALA A 1 180 ? -3.252 -2.204 21.123 1.00 96.88 180 ALA A N 1
ATOM 1333 C CA . ALA A 1 180 ? -3.814 -1.372 22.187 1.00 96.88 180 ALA A CA 1
ATOM 1334 C C . ALA A 1 180 ? -5.344 -1.520 22.311 1.00 96.88 180 ALA A C 1
ATOM 1336 O O . ALA A 1 180 ? -5.880 -1.599 23.417 1.00 96.88 180 ALA A O 1
ATOM 1337 N N . LEU A 1 181 ? -6.067 -1.601 21.185 1.00 96.69 181 LEU A N 1
ATOM 1338 C CA . LEU A 1 181 ? -7.513 -1.852 21.189 1.00 96.69 181 LEU A CA 1
ATOM 1339 C C . LEU A 1 181 ? -7.864 -3.251 21.717 1.00 96.69 181 LEU A C 1
ATOM 1341 O O . LEU A 1 181 ? -8.843 -3.399 22.450 1.00 96.69 181 LEU A O 1
ATOM 1345 N N . ALA A 1 182 ? -7.092 -4.269 21.330 1.00 96.38 182 ALA A N 1
ATOM 1346 C CA . ALA A 1 182 ? -7.291 -5.645 21.772 1.00 96.38 182 ALA A CA 1
ATOM 1347 C C . ALA A 1 182 ? -7.035 -5.797 23.278 1.00 96.38 182 ALA A C 1
ATOM 1349 O O . ALA A 1 182 ? -7.833 -6.440 23.960 1.00 96.38 182 ALA A O 1
ATOM 1350 N N . ASP A 1 183 ? -5.991 -5.151 23.797 1.00 96.75 183 ASP A N 1
ATOM 1351 C CA . ASP A 1 183 ? -5.668 -5.126 25.223 1.00 96.75 183 ASP A CA 1
ATOM 1352 C C . ASP A 1 183 ? -6.776 -4.425 26.017 1.00 96.75 183 ASP A C 1
ATOM 1354 O O . ASP A 1 183 ? -7.304 -4.988 26.974 1.00 96.75 183 ASP A O 1
ATOM 1358 N N . ALA A 1 184 ? -7.239 -3.254 25.565 1.00 96.75 184 ALA A N 1
ATOM 1359 C CA . ALA A 1 184 ? -8.354 -2.562 26.212 1.00 96.75 184 ALA A CA 1
ATOM 1360 C C . ALA A 1 184 ? -9.655 -3.378 26.208 1.00 96.75 184 ALA A C 1
ATOM 1362 O O . ALA A 1 184 ? -10.427 -3.305 27.167 1.00 96.75 184 ALA A O 1
ATOM 1363 N N . LEU A 1 185 ? -9.919 -4.150 25.148 1.00 96.56 185 LEU A N 1
ATOM 1364 C CA . LEU A 1 185 ? -11.051 -5.072 25.124 1.00 96.56 185 LEU A CA 1
ATOM 1365 C C . LEU A 1 185 ? -10.860 -6.189 26.155 1.00 96.56 185 LEU A C 1
ATOM 1367 O O . LEU A 1 185 ? -11.763 -6.436 26.952 1.00 96.56 185 LEU A O 1
ATOM 1371 N N . ALA A 1 186 ? -9.688 -6.827 26.163 1.00 95.31 186 ALA A N 1
ATOM 1372 C CA . ALA A 1 186 ? -9.368 -7.916 27.078 1.00 95.31 186 ALA A CA 1
ATOM 1373 C C . ALA A 1 186 ? -9.476 -7.481 28.545 1.00 95.31 186 ALA A C 1
ATOM 1375 O O . ALA A 1 186 ? -10.025 -8.217 29.360 1.00 95.31 186 ALA A O 1
ATOM 1376 N N . GLU A 1 187 ? -9.029 -6.273 28.883 1.00 95.31 187 GLU A N 1
ATOM 1377 C CA . GLU A 1 187 ? -9.160 -5.729 30.233 1.00 95.31 187 GLU A CA 1
ATOM 1378 C C . GLU A 1 187 ? -10.627 -5.478 30.626 1.00 95.31 187 GLU A C 1
ATOM 1380 O O . GLU A 1 187 ? -11.029 -5.796 31.745 1.00 95.31 187 GLU A O 1
ATOM 1385 N N . VAL A 1 188 ? -11.463 -4.947 29.721 1.00 95.62 188 VAL A N 1
ATOM 1386 C CA . VAL A 1 188 ? -12.898 -4.742 30.003 1.00 95.62 188 VAL A CA 1
ATOM 1387 C C . VAL A 1 188 ? -13.621 -6.077 30.181 1.00 95.62 188 VAL A C 1
ATOM 1389 O O . VAL A 1 188 ? -14.437 -6.208 31.098 1.00 95.62 188 VAL A O 1
ATOM 1392 N N . GLU A 1 189 ? -13.317 -7.069 29.344 1.00 95.31 189 GLU A N 1
ATOM 1393 C CA . GLU A 1 189 ? -13.877 -8.419 29.466 1.00 95.31 189 GLU A CA 1
ATOM 1394 C C . GLU A 1 189 ? -13.392 -9.108 30.752 1.00 95.31 189 GLU A C 1
ATOM 1396 O O . GLU A 1 189 ? -14.195 -9.727 31.449 1.00 95.31 189 GLU A O 1
ATOM 1401 N N . ALA A 1 190 ? -12.121 -8.944 31.135 1.00 94.88 190 ALA A N 1
ATOM 1402 C CA . ALA A 1 190 ? -11.569 -9.497 32.373 1.00 94.88 190 ALA A CA 1
ATOM 1403 C C . ALA A 1 190 ? -12.185 -8.866 33.633 1.00 94.88 190 ALA A C 1
ATOM 1405 O O . ALA A 1 190 ? -12.491 -9.573 34.591 1.00 94.88 190 ALA A O 1
ATOM 1406 N N . GLU A 1 191 ? -12.416 -7.551 33.633 1.00 93.19 191 GLU A N 1
ATOM 1407 C CA . GLU A 1 191 ? -13.030 -6.842 34.764 1.00 93.19 191 GLU A CA 1
ATOM 1408 C C . GLU A 1 191 ? -14.509 -7.185 34.969 1.00 93.19 191 GLU A C 1
ATOM 1410 O O . GLU A 1 191 ? -15.039 -6.996 36.063 1.00 93.19 191 GLU A O 1
ATOM 1415 N N . THR A 1 192 ? -15.199 -7.627 33.917 1.00 88.75 192 THR A N 1
ATOM 1416 C CA . THR A 1 192 ? -16.660 -7.803 33.930 1.00 88.75 192 THR A CA 1
ATOM 1417 C C . THR A 1 192 ? -17.100 -9.255 33.782 1.00 88.75 192 THR A C 1
ATOM 1419 O O . THR A 1 192 ? -18.249 -9.572 34.082 1.00 88.75 192 THR A O 1
ATOM 1422 N N . GLY A 1 193 ? -16.203 -10.143 33.345 1.00 90.75 193 GLY A N 1
ATOM 1423 C CA . GLY A 1 193 ? -16.499 -11.546 33.062 1.00 90.75 193 GLY A CA 1
ATOM 1424 C C . GLY A 1 193 ? -17.457 -11.750 31.884 1.00 90.75 193 GLY A C 1
ATOM 1425 O O . GLY A 1 193 ? -18.023 -12.833 31.750 1.00 90.75 193 GLY A O 1
ATOM 1426 N N . ALA A 1 194 ? -17.674 -10.723 31.055 1.00 91.81 194 ALA A N 1
ATOM 1427 C CA . ALA A 1 194 ? -18.667 -10.719 29.986 1.00 91.81 194 ALA A CA 1
ATOM 1428 C C . ALA A 1 194 ? -18.089 -10.164 28.680 1.00 91.81 194 ALA A C 1
ATOM 1430 O O . ALA A 1 194 ? -17.240 -9.277 28.684 1.00 91.81 194 ALA A O 1
ATOM 1431 N N . THR A 1 195 ? -18.591 -10.670 27.554 1.00 93.56 195 THR A N 1
ATOM 1432 C CA . THR A 1 195 ? -18.229 -10.184 26.218 1.00 93.56 195 THR A CA 1
ATOM 1433 C C . THR A 1 195 ? -18.806 -8.796 25.971 1.00 93.56 195 THR A C 1
ATOM 1435 O O . THR A 1 195 ? -19.962 -8.533 26.305 1.00 93.56 195 THR A O 1
ATOM 1438 N N . VAL A 1 196 ? -18.027 -7.915 25.341 1.00 95.31 196 VAL A N 1
ATOM 1439 C CA . VAL A 1 196 ? -18.485 -6.560 24.999 1.00 95.31 196 VAL A CA 1
ATOM 1440 C C . VAL A 1 196 ? -19.327 -6.587 23.710 1.00 95.31 196 VAL A C 1
ATOM 1442 O O . VAL A 1 196 ? -18.783 -6.890 22.638 1.00 95.31 196 VAL A O 1
ATOM 1445 N N . PRO A 1 197 ? -20.634 -6.258 23.763 1.00 93.81 197 PRO A N 1
ATOM 1446 C CA . PRO A 1 197 ? -21.476 -6.182 22.571 1.00 93.81 197 PRO A CA 1
ATOM 1447 C C . PRO A 1 197 ? -21.225 -4.884 21.785 1.00 93.81 197 PRO A C 1
ATOM 1449 O O . PRO A 1 197 ? -20.828 -3.867 22.352 1.00 93.81 197 PRO A O 1
ATOM 1452 N N . LEU A 1 198 ? -21.499 -4.896 20.479 1.00 89.56 198 LEU A N 1
ATOM 1453 C CA . LEU A 1 198 ? -21.473 -3.715 19.601 1.00 89.56 198 LEU A CA 1
ATOM 1454 C C . LEU A 1 198 ? -22.865 -3.100 19.438 1.00 89.56 198 LEU A C 1
ATOM 1456 O O . LEU A 1 198 ? -23.399 -3.006 18.337 1.00 89.56 198 LEU A O 1
ATOM 1460 N N . ASP A 1 199 ? -23.468 -2.687 20.546 1.00 87.69 199 ASP A N 1
ATOM 1461 C CA . ASP A 1 199 ? -24.823 -2.121 20.563 1.00 87.69 199 ASP A CA 1
ATOM 1462 C C . ASP A 1 199 ? -24.862 -0.592 20.710 1.00 87.69 199 ASP A C 1
ATOM 1464 O O . ASP A 1 199 ? -25.930 0.014 20.648 1.00 87.69 199 ASP A O 1
ATOM 1468 N N . GLY A 1 200 ? -23.713 0.054 20.932 1.00 86.88 200 GLY A N 1
ATOM 1469 C CA . GLY A 1 200 ? -23.617 1.506 21.097 1.00 86.88 200 GLY A CA 1
ATOM 1470 C C . GLY A 1 200 ? -24.142 2.046 22.435 1.00 86.88 200 GLY A C 1
ATOM 1471 O O . GLY A 1 200 ? -23.884 3.202 22.773 1.00 86.88 200 GLY A O 1
ATOM 1472 N N . ALA A 1 201 ? -24.862 1.236 23.213 1.00 90.25 201 ALA A N 1
ATOM 1473 C CA . ALA A 1 201 ? -25.678 1.707 24.329 1.00 90.25 201 ALA A CA 1
ATOM 1474 C C . ALA A 1 201 ? -25.349 1.027 25.662 1.00 90.25 201 ALA A C 1
ATOM 1476 O O . ALA A 1 201 ? -25.514 1.662 26.713 1.00 90.25 201 ALA A O 1
ATOM 1477 N N . SER A 1 202 ? -24.879 -0.224 25.638 1.00 92.75 202 SER A N 1
ATOM 1478 C CA . SER A 1 202 ? -24.622 -0.991 26.856 1.00 92.75 202 SER A CA 1
ATOM 1479 C C . SER A 1 202 ? -23.551 -0.342 27.738 1.00 92.75 202 SER A C 1
ATOM 1481 O O . SER A 1 202 ? -22.621 0.305 27.242 1.00 92.75 202 SER A O 1
ATOM 1483 N N . PRO A 1 203 ? -23.624 -0.543 29.068 1.00 93.31 203 PRO A N 1
ATOM 1484 C CA . PRO A 1 203 ? -22.576 -0.094 29.982 1.00 93.31 203 PRO A CA 1
ATOM 1485 C C . PRO A 1 203 ? -21.192 -0.655 29.622 1.00 93.31 203 PRO A C 1
ATOM 1487 O O . PRO A 1 203 ? -20.201 0.070 29.706 1.00 93.31 203 PRO A O 1
ATOM 1490 N N . LEU A 1 204 ? -21.131 -1.915 29.171 1.00 93.75 204 LEU A N 1
ATOM 1491 C CA . LEU A 1 204 ? -19.898 -2.567 28.719 1.00 93.75 204 LEU A CA 1
ATOM 1492 C C . LEU A 1 204 ? -19.319 -1.878 27.481 1.00 93.75 204 LEU A C 1
ATOM 1494 O O . LEU A 1 204 ? -18.139 -1.525 27.481 1.00 93.75 204 LEU A O 1
ATOM 1498 N N . TYR A 1 205 ? -20.152 -1.606 26.469 1.00 94.56 205 TYR A N 1
ATOM 1499 C CA . TYR A 1 205 ? -19.729 -0.864 25.284 1.00 94.56 205 TYR A CA 1
ATOM 1500 C C . TYR A 1 205 ? -19.227 0.535 25.646 1.00 94.56 205 TYR A C 1
ATOM 1502 O O . TYR A 1 205 ? -18.161 0.937 25.195 1.00 94.56 205 TYR A O 1
ATOM 1510 N N . LYS A 1 206 ? -19.942 1.272 26.506 1.00 95.12 206 LYS A N 1
ATOM 1511 C CA . LYS A 1 206 ? -19.531 2.621 26.939 1.00 95.12 206 LYS A CA 1
ATOM 1512 C C . LYS A 1 206 ? -18.187 2.612 27.668 1.00 95.12 206 LYS A C 1
ATOM 1514 O O . LYS A 1 206 ? -17.363 3.497 27.441 1.00 95.12 206 LYS A O 1
ATOM 1519 N N . LYS A 1 207 ? -17.946 1.604 28.511 1.00 95.38 207 LYS A N 1
ATOM 1520 C CA . LYS A 1 207 ? -16.668 1.423 29.210 1.00 95.38 207 LYS A CA 1
ATOM 1521 C C . LYS A 1 207 ? -15.531 1.127 28.232 1.00 95.38 207 LYS A C 1
ATOM 1523 O O . LYS A 1 207 ? -14.478 1.753 28.327 1.00 95.38 207 LYS A O 1
ATOM 1528 N N . PHE A 1 208 ? -15.760 0.236 27.268 1.00 96.25 208 PHE A N 1
ATOM 1529 C CA . PHE A 1 208 ? -14.803 -0.038 26.196 1.00 96.25 208 PHE A CA 1
ATOM 1530 C C . PHE A 1 208 ? -14.537 1.209 25.338 1.00 96.25 208 PHE A C 1
ATOM 1532 O O . PHE A 1 208 ? -13.387 1.601 25.169 1.00 96.25 208 PHE A O 1
ATOM 1539 N N . ALA A 1 209 ? -15.581 1.912 24.895 1.00 95.06 209 ALA A N 1
ATOM 1540 C CA . ALA A 1 209 ? -15.473 3.136 24.103 1.00 95.06 209 ALA A CA 1
ATOM 1541 C C . ALA A 1 209 ? -14.669 4.240 24.813 1.00 95.06 209 ALA A C 1
ATOM 1543 O O . ALA A 1 209 ? -13.885 4.934 24.170 1.00 95.06 209 ALA A O 1
ATOM 1544 N N . SER A 1 210 ? -14.799 4.377 26.137 1.00 95.00 210 SER A N 1
ATOM 1545 C CA . SER A 1 210 ? -13.987 5.319 26.918 1.00 95.00 210 SER A CA 1
ATOM 1546 C C . SER A 1 210 ? -12.490 4.975 26.883 1.00 95.00 210 SER A C 1
ATOM 1548 O O . SER A 1 210 ? -11.666 5.879 26.747 1.00 95.00 210 SER A O 1
ATOM 1550 N N . ARG A 1 211 ? -12.118 3.685 26.918 1.00 96.06 211 ARG A N 1
ATOM 1551 C CA . ARG A 1 211 ? -10.714 3.263 26.734 1.00 96.06 211 ARG A CA 1
ATOM 1552 C C . ARG A 1 211 ? -10.228 3.518 25.316 1.00 96.06 211 ARG A C 1
ATOM 1554 O O . ARG A 1 211 ? -9.124 4.021 25.139 1.00 96.06 211 ARG A O 1
ATOM 1561 N N . VAL A 1 212 ? -11.068 3.257 24.314 1.00 95.69 212 VAL A N 1
ATOM 1562 C CA . VAL A 1 212 ? -10.756 3.560 22.908 1.00 95.69 212 VAL A CA 1
ATOM 1563 C C . VAL A 1 212 ? -10.489 5.057 22.708 1.00 95.69 212 VAL A C 1
ATOM 1565 O O . VAL A 1 212 ? -9.546 5.418 22.010 1.00 95.69 212 VAL A O 1
ATOM 1568 N N . GLN A 1 213 ? -11.253 5.943 23.356 1.00 95.00 213 GLN A N 1
ATOM 1569 C CA . GLN A 1 213 ? -11.005 7.391 23.321 1.00 95.00 213 GLN A CA 1
ATOM 1570 C C . GLN A 1 213 ? -9.652 7.768 23.940 1.00 95.00 213 GLN A C 1
ATOM 1572 O O . GLN A 1 213 ? -8.940 8.606 23.384 1.00 95.00 213 GLN A O 1
ATOM 1577 N N . ALA A 1 214 ? -9.273 7.139 25.057 1.00 95.31 214 ALA A N 1
ATOM 1578 C CA . ALA A 1 214 ? -7.965 7.350 25.676 1.00 95.31 214 ALA A CA 1
ATOM 1579 C C . ALA A 1 214 ? -6.819 6.860 24.771 1.00 95.31 214 ALA A C 1
ATOM 1581 O O . ALA A 1 214 ? -5.839 7.579 24.583 1.00 95.31 214 ALA A O 1
ATOM 1582 N N . ILE A 1 215 ? -6.970 5.690 24.140 1.00 96.00 215 ILE A N 1
ATOM 1583 C CA . ILE A 1 215 ? -6.010 5.166 23.155 1.00 96.00 215 ILE A CA 1
ATOM 1584 C C . ILE A 1 215 ? -5.890 6.129 21.971 1.00 96.00 215 ILE A C 1
ATOM 1586 O O . ILE A 1 215 ? -4.787 6.501 21.582 1.00 96.00 215 ILE A O 1
ATOM 1590 N N . ALA A 1 216 ? -7.006 6.613 21.425 1.00 94.06 216 ALA A N 1
ATOM 1591 C CA . ALA A 1 216 ? -6.978 7.571 20.325 1.00 94.06 216 ALA A CA 1
ATOM 1592 C C . ALA A 1 216 ? -6.197 8.849 20.690 1.00 94.06 216 ALA A C 1
ATOM 1594 O O . ALA A 1 216 ? -5.407 9.334 19.882 1.00 94.06 216 ALA A O 1
ATOM 1595 N N . GLN A 1 217 ? -6.340 9.356 21.921 1.00 93.12 217 GLN A N 1
ATOM 1596 C CA . GLN A 1 217 ? -5.545 10.489 22.414 1.00 93.12 217 GLN A CA 1
ATOM 1597 C C . GLN A 1 217 ? -4.053 10.159 22.533 1.00 93.12 217 GLN A C 1
ATOM 1599 O O . GLN A 1 217 ? -3.223 10.970 22.123 1.00 93.12 217 GLN A O 1
ATOM 1604 N N . GLN A 1 218 ? -3.698 8.974 23.041 1.00 93.50 218 GLN A N 1
ATOM 1605 C CA . GLN A 1 218 ? -2.303 8.515 23.122 1.00 93.50 218 GLN A CA 1
ATOM 1606 C C . GLN A 1 218 ? -1.652 8.429 21.734 1.00 93.50 218 GLN A C 1
ATOM 1608 O O . GLN A 1 218 ? -0.512 8.855 21.553 1.00 93.50 218 GLN A O 1
ATOM 1613 N N . HIS A 1 219 ? -2.411 7.972 20.736 1.00 92.06 219 HIS A N 1
ATOM 1614 C CA . HIS A 1 219 ? -2.005 7.928 19.330 1.00 92.06 219 HIS A CA 1
ATOM 1615 C C . HIS A 1 219 ? -2.143 9.278 18.602 1.00 92.06 219 HIS A C 1
ATOM 1617 O O . HIS A 1 219 ? -1.939 9.346 17.392 1.00 92.06 219 HIS A O 1
ATOM 1623 N N . LYS A 1 220 ? -2.456 10.367 19.322 1.00 91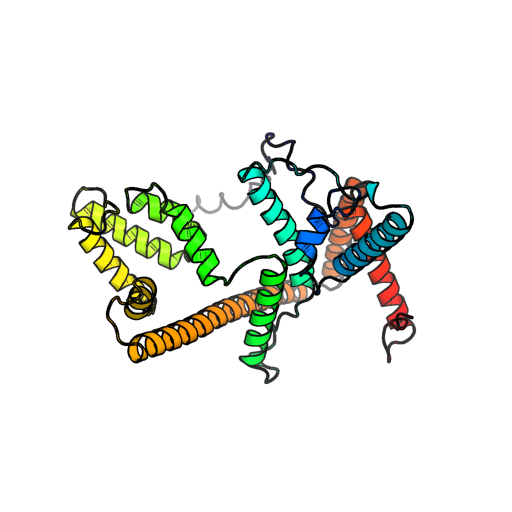.81 220 LYS A N 1
ATOM 1624 C CA . LYS A 1 220 ? -2.599 11.734 18.787 1.00 91.81 220 LYS A CA 1
ATOM 1625 C C . LYS A 1 220 ? -3.650 11.855 17.674 1.00 91.81 220 LYS A C 1
ATOM 1627 O O . LYS A 1 220 ? -3.556 12.733 16.817 1.00 91.81 220 LYS A O 1
ATOM 1632 N N . LEU A 1 221 ? -4.668 10.998 17.694 1.00 92.44 221 LEU A N 1
ATOM 1633 C CA . LEU A 1 221 ? -5.803 11.076 16.784 1.00 92.44 221 LEU A CA 1
ATOM 1634 C C . LEU A 1 221 ? -6.800 12.127 17.302 1.00 92.44 221 LEU A C 1
ATOM 1636 O O . LEU A 1 221 ? -7.223 12.042 18.461 1.00 92.44 221 LEU A O 1
ATOM 1640 N N . PRO A 1 222 ? -7.236 13.093 16.470 1.00 92.81 222 PRO A N 1
ATOM 1641 C CA . PRO A 1 222 ? -8.224 14.103 16.853 1.00 92.81 222 PRO A CA 1
ATOM 1642 C C . PRO A 1 222 ? -9.642 13.508 16.856 1.00 92.81 222 PRO A C 1
ATOM 1644 O O . PRO A 1 222 ? -10.527 13.940 16.118 1.00 92.81 222 PRO A O 1
ATOM 1647 N N . TRP A 1 223 ? -9.869 12.486 17.683 1.00 91.56 223 TRP A N 1
ATOM 1648 C CA . TRP A 1 223 ? -11.067 11.644 17.641 1.00 91.56 223 TRP A CA 1
ATOM 1649 C C . TRP A 1 223 ? -12.376 12.420 17.816 1.00 91.56 223 TRP A C 1
ATOM 1651 O O . TRP A 1 223 ? -13.386 12.022 17.248 1.00 91.56 223 TRP A O 1
ATOM 1661 N N . GLN A 1 224 ? -12.374 13.531 18.561 1.00 91.62 224 GLN A N 1
ATOM 1662 C CA . GLN A 1 224 ? -13.558 14.380 18.736 1.00 91.62 224 GLN A CA 1
ATOM 1663 C C . GLN A 1 224 ? -13.981 15.035 17.419 1.00 91.62 224 GLN A C 1
ATOM 1665 O O . GLN A 1 224 ? -15.159 15.004 17.067 1.00 91.62 224 GLN A O 1
ATOM 1670 N N . MET A 1 225 ? -13.016 15.580 16.673 1.00 92.69 225 MET A N 1
ATOM 1671 C CA . MET A 1 225 ? -13.243 16.149 15.345 1.00 92.69 225 MET A CA 1
ATOM 1672 C C . MET A 1 225 ? -13.706 15.057 14.373 1.00 92.69 225 MET A C 1
ATOM 1674 O O . MET A 1 225 ? -14.733 15.224 13.719 1.00 92.69 225 MET A O 1
ATOM 1678 N N . LEU A 1 226 ? -13.027 13.902 14.356 1.00 91.19 226 LEU A N 1
ATOM 1679 C CA . LEU A 1 226 ? -13.370 12.776 13.475 1.00 91.19 226 LEU A CA 1
ATOM 1680 C C . LEU A 1 226 ? -14.782 12.237 13.736 1.00 91.19 226 LEU A C 1
ATOM 1682 O O . LEU A 1 226 ? -15.550 12.023 12.801 1.00 91.19 226 LEU A O 1
ATOM 1686 N N . LEU A 1 227 ? -15.148 12.059 15.008 1.00 89.19 227 LEU A N 1
ATOM 1687 C CA . LEU A 1 227 ? -16.479 11.603 15.397 1.00 89.19 227 LEU A CA 1
ATOM 1688 C C . LEU A 1 227 ? -17.549 12.625 15.003 1.00 89.19 227 LEU A C 1
ATOM 1690 O O . LEU A 1 227 ? -18.581 12.244 14.456 1.00 89.19 227 LEU A O 1
ATOM 1694 N N . SER A 1 228 ? -17.290 13.912 15.246 1.00 89.38 228 SER A N 1
ATOM 1695 C CA . SER A 1 228 ? -18.220 14.995 14.902 1.00 89.38 228 SER A CA 1
ATOM 1696 C C . SER A 1 228 ? -18.448 15.074 13.392 1.00 89.38 228 SER A C 1
ATOM 1698 O O . SER A 1 228 ? -19.585 15.227 12.943 1.00 89.38 228 SER A O 1
ATOM 1700 N N . HIS A 1 229 ? -17.379 14.912 12.606 1.00 88.25 229 HIS A N 1
ATOM 1701 C CA . HIS A 1 229 ? -17.438 14.869 11.145 1.00 88.25 229 HIS A CA 1
ATOM 1702 C C . HIS A 1 229 ? -18.275 13.681 10.660 1.00 88.25 229 HIS A C 1
ATOM 1704 O O . HIS A 1 229 ? -19.217 13.853 9.884 1.00 88.25 229 HIS A O 1
ATOM 1710 N N . GLN A 1 230 ? -18.021 12.490 11.207 1.00 85.94 230 GLN A N 1
ATOM 1711 C CA . GLN A 1 230 ? -18.736 11.269 10.835 1.00 85.94 230 GLN A CA 1
ATOM 1712 C C . GLN A 1 230 ? -20.223 11.299 11.223 1.00 85.94 230 GLN A C 1
ATOM 1714 O O . GLN A 1 230 ? -21.065 10.790 10.482 1.00 85.94 230 GLN A O 1
ATOM 1719 N N . GLN A 1 231 ? -20.563 11.901 12.365 1.00 84.62 231 GLN A N 1
ATOM 1720 C CA . GLN A 1 231 ? -21.946 12.038 12.837 1.00 84.62 231 GLN A CA 1
ATOM 1721 C C . GLN A 1 231 ? -22.741 13.119 12.098 1.00 84.62 231 GLN A C 1
ATOM 1723 O O . GLN A 1 231 ? -23.945 13.236 12.326 1.00 84.62 231 GLN A O 1
ATOM 1728 N N . LYS A 1 232 ? -22.096 13.890 11.208 1.00 76.12 232 LYS A N 1
ATOM 1729 C CA . LYS A 1 232 ? -22.722 14.961 10.419 1.00 76.12 232 LYS A CA 1
ATOM 1730 C C . LYS A 1 232 ? -23.573 15.901 11.284 1.00 76.12 232 LYS A C 1
ATOM 1732 O O . LYS A 1 232 ? -24.716 16.159 10.917 1.00 76.12 232 LYS A O 1
ATOM 1737 N N . LEU A 1 233 ? -23.023 16.338 12.431 1.00 68.88 233 LEU A N 1
ATOM 1738 C CA . LEU A 1 233 ? -23.618 17.226 13.452 1.00 68.88 233 LEU A CA 1
ATOM 1739 C C . LEU A 1 233 ? -25.023 17.747 13.089 1.00 68.88 233 LEU A C 1
ATOM 1741 O O . LEU A 1 233 ? -25.180 18.850 12.557 1.00 68.88 233 LEU A O 1
ATOM 1745 N N . ALA A 1 234 ? -26.049 16.933 13.342 1.00 61.47 234 ALA A N 1
ATOM 1746 C CA . ALA A 1 234 ? -27.415 17.298 12.996 1.00 61.47 234 ALA A CA 1
ATOM 1747 C C . ALA A 1 234 ? -27.827 18.551 13.791 1.00 61.47 234 ALA A C 1
ATOM 1749 O O . ALA A 1 234 ? -27.814 18.535 15.020 1.00 61.47 234 ALA A O 1
ATOM 1750 N N . GLY A 1 235 ? -28.173 19.635 13.090 1.00 66.06 235 GLY A N 1
ATOM 1751 C CA . GLY A 1 235 ? -28.583 20.906 13.702 1.00 66.06 235 GLY A CA 1
ATOM 1752 C C . GLY A 1 235 ? -27.471 21.939 13.922 1.00 66.06 235 GLY A C 1
ATOM 1753 O O . GLY A 1 235 ? -27.767 23.008 14.447 1.00 66.06 235 GLY A O 1
ATOM 1754 N N . ALA A 1 236 ? -26.225 21.671 13.512 1.00 78.75 236 ALA A N 1
ATOM 1755 C CA . ALA A 1 236 ? -25.190 22.706 13.447 1.00 78.75 236 ALA A CA 1
ATOM 1756 C C . ALA A 1 236 ? -25.490 23.713 12.321 1.00 78.75 236 ALA A C 1
ATOM 1758 O O . ALA A 1 236 ? -26.012 23.323 11.268 1.00 78.75 236 ALA A O 1
ATOM 1759 N N . ASP A 1 237 ? -25.147 24.987 12.518 1.00 86.50 237 ASP A N 1
ATOM 1760 C CA . ASP A 1 237 ? -25.194 25.988 11.448 1.00 86.50 237 ASP A CA 1
ATOM 1761 C C . ASP A 1 237 ? -24.198 25.659 10.319 1.00 86.50 237 ASP A C 1
ATOM 1763 O O . ASP A 1 237 ? -23.345 24.771 10.441 1.00 86.50 237 ASP A O 1
ATOM 1767 N N . ASP A 1 238 ? -24.377 26.314 9.171 1.00 86.50 238 ASP A N 1
ATOM 1768 C CA . ASP A 1 238 ? -23.548 26.062 7.989 1.00 86.50 238 ASP A CA 1
ATOM 1769 C C . ASP A 1 238 ? -22.076 26.432 8.258 1.00 86.50 238 ASP A C 1
ATOM 1771 O O . ASP A 1 238 ? -21.184 25.666 7.899 1.00 86.50 238 ASP A O 1
ATOM 1775 N N . ASP A 1 239 ? -21.818 27.510 9.008 1.00 89.44 239 ASP A N 1
ATOM 1776 C CA . ASP A 1 239 ? -20.463 27.962 9.359 1.00 89.44 239 ASP A CA 1
ATOM 1777 C C . ASP A 1 239 ? -19.685 26.923 10.185 1.00 89.44 239 ASP A C 1
ATOM 1779 O O . ASP A 1 239 ? -18.508 26.653 9.921 1.00 89.44 239 ASP A O 1
ATOM 1783 N N . THR A 1 240 ? -20.334 26.293 11.169 1.00 88.50 240 THR A N 1
ATOM 1784 C CA . THR A 1 240 ? -19.734 25.233 11.991 1.00 88.50 240 THR A CA 1
ATOM 1785 C C . THR A 1 240 ? -19.458 23.983 11.159 1.00 88.50 240 THR A C 1
ATOM 1787 O O . THR A 1 240 ? -18.414 23.344 11.324 1.00 88.50 240 THR A O 1
ATOM 1790 N N . ARG A 1 241 ? -20.368 23.631 10.241 1.00 87.00 241 ARG A N 1
ATOM 1791 C CA . ARG A 1 241 ? -20.176 22.495 9.326 1.00 87.00 241 ARG A CA 1
ATOM 1792 C C . ARG A 1 241 ? -19.011 22.742 8.365 1.00 87.00 241 ARG A C 1
ATOM 1794 O O . ARG A 1 241 ? -18.183 21.848 8.188 1.00 87.00 241 ARG A O 1
ATOM 1801 N N . ASP A 1 242 ? -18.889 23.950 7.828 1.00 89.75 242 ASP A N 1
ATOM 1802 C CA . ASP A 1 242 ? -17.805 24.335 6.920 1.00 89.75 242 ASP A CA 1
ATOM 1803 C C . ASP A 1 242 ? -16.448 24.430 7.628 1.00 89.75 242 ASP A C 1
ATOM 1805 O O . ASP A 1 242 ? -15.416 24.043 7.071 1.00 89.75 242 ASP A O 1
ATOM 1809 N N . ALA A 1 243 ? -16.411 24.917 8.872 1.00 91.00 243 ALA A N 1
ATOM 1810 C CA . ALA A 1 243 ? -15.205 24.882 9.698 1.00 91.00 243 ALA A CA 1
ATOM 1811 C C . ALA A 1 243 ? -14.750 23.437 9.959 1.00 91.00 243 ALA A C 1
ATOM 1813 O O . ALA A 1 243 ? -13.603 23.094 9.672 1.00 91.00 243 ALA A O 1
ATOM 1814 N N . LEU A 1 244 ? -15.667 22.568 10.393 1.00 91.31 244 LEU A N 1
ATOM 1815 C CA . LEU A 1 244 ? -15.378 21.158 10.654 1.00 91.31 244 LEU A CA 1
ATOM 1816 C C . LEU A 1 244 ? -14.891 20.416 9.401 1.00 91.31 244 LEU A C 1
ATOM 1818 O O . LEU A 1 244 ? -13.953 19.623 9.475 1.00 91.31 244 LEU A O 1
ATOM 1822 N N . GLN A 1 245 ? -15.498 20.680 8.242 1.00 91.75 245 GLN A N 1
ATOM 1823 C CA . GLN A 1 245 ? -15.078 20.087 6.972 1.00 91.75 245 GLN A CA 1
ATOM 1824 C C . GLN A 1 245 ? -13.663 20.533 6.573 1.00 91.75 245 GLN A C 1
ATOM 1826 O O . GLN A 1 245 ? -12.882 19.714 6.081 1.00 91.75 245 GLN A O 1
ATOM 1831 N N . ARG A 1 246 ? -13.311 21.807 6.793 1.00 93.88 246 ARG A N 1
ATOM 1832 C CA . ARG A 1 246 ? -11.955 22.322 6.535 1.00 93.88 246 ARG A CA 1
ATOM 1833 C C . ARG A 1 246 ? -10.923 21.699 7.470 1.00 93.88 246 ARG A C 1
ATOM 1835 O O . ARG A 1 246 ? -9.880 21.260 6.989 1.00 93.88 246 ARG A O 1
ATOM 1842 N N . ASP A 1 247 ? -11.229 21.605 8.761 1.00 93.38 247 ASP A N 1
ATOM 1843 C CA . ASP A 1 247 ? -10.341 20.991 9.753 1.00 93.38 247 ASP A CA 1
ATOM 1844 C C . ASP A 1 247 ? -10.115 19.503 9.461 1.00 93.38 247 ASP A C 1
ATOM 1846 O O . ASP A 1 247 ? -8.979 19.021 9.487 1.00 93.38 247 ASP A O 1
ATOM 1850 N N . TYR A 1 248 ? -11.181 18.782 9.100 1.00 93.25 248 TYR A N 1
ATOM 1851 C CA . TYR A 1 248 ? -11.096 17.391 8.664 1.00 93.25 248 TYR A CA 1
ATOM 1852 C C . TYR A 1 248 ? -10.223 17.233 7.414 1.00 93.25 248 TYR A C 1
ATOM 1854 O O . TYR A 1 248 ? -9.329 16.386 7.392 1.00 93.25 248 TYR A O 1
ATOM 1862 N N . ALA A 1 249 ? -10.435 18.062 6.387 1.00 92.31 249 ALA A N 1
ATOM 1863 C CA . ALA A 1 249 ? -9.653 18.010 5.154 1.00 92.31 249 ALA A CA 1
ATOM 1864 C C . ALA A 1 249 ? -8.164 18.312 5.397 1.00 92.31 249 ALA A C 1
ATOM 1866 O O . ALA A 1 249 ? -7.298 17.624 4.851 1.00 92.31 249 ALA A O 1
ATOM 1867 N N . ALA A 1 250 ? -7.858 19.297 6.248 1.00 93.69 250 ALA A N 1
ATOM 1868 C CA . ALA A 1 250 ? -6.490 19.637 6.626 1.00 93.69 250 ALA A CA 1
ATOM 1869 C C . ALA A 1 250 ? -5.807 18.491 7.389 1.00 93.69 250 ALA A C 1
ATOM 1871 O O . ALA A 1 250 ? -4.667 18.133 7.081 1.00 93.69 250 ALA A O 1
ATOM 1872 N N . TRP A 1 251 ? -6.513 17.876 8.343 1.00 94.75 251 TRP A N 1
ATOM 1873 C CA . TRP A 1 251 ? -6.016 16.701 9.056 1.00 94.75 251 TRP A CA 1
ATOM 1874 C C . TRP A 1 251 ? -5.776 15.522 8.109 1.00 94.75 251 TRP A C 1
ATOM 1876 O O . TRP A 1 251 ? -4.708 14.913 8.159 1.00 94.75 251 TRP A O 1
ATOM 1886 N N . LEU A 1 252 ? -6.722 15.232 7.212 1.00 92.81 252 LEU A N 1
ATOM 1887 C CA . LEU A 1 252 ? -6.610 14.127 6.262 1.00 92.81 252 LEU A CA 1
ATOM 1888 C C . LEU A 1 252 ? -5.407 14.317 5.331 1.00 92.81 252 LEU A C 1
ATOM 1890 O O . LEU A 1 252 ? -4.639 13.381 5.117 1.00 92.81 252 LEU A O 1
ATOM 1894 N N . GLN A 1 253 ? -5.192 15.537 4.831 1.00 91.44 253 GLN A N 1
ATOM 1895 C CA . GLN A 1 253 ? -4.021 15.856 4.019 1.00 91.44 253 GLN A CA 1
ATOM 1896 C C . GLN A 1 253 ? -2.714 15.653 4.799 1.00 91.44 253 GLN A C 1
ATOM 1898 O O . GLN A 1 253 ? -1.746 15.131 4.244 1.00 91.44 253 GLN A O 1
ATOM 1903 N N . ALA A 1 254 ? -2.672 16.060 6.071 1.00 92.12 254 ALA A N 1
ATOM 1904 C CA . ALA A 1 254 ? -1.501 15.879 6.922 1.00 92.12 254 ALA A CA 1
ATOM 1905 C C . ALA A 1 254 ? -1.222 14.395 7.217 1.00 92.12 254 ALA A C 1
ATOM 1907 O O . ALA A 1 254 ? -0.069 13.977 7.130 1.00 92.12 254 ALA A O 1
ATOM 1908 N N . ALA A 1 255 ? -2.260 13.603 7.503 1.00 92.88 255 ALA A N 1
ATOM 1909 C CA . ALA A 1 255 ? -2.153 12.162 7.732 1.00 92.88 255 ALA A CA 1
ATOM 1910 C C . ALA A 1 255 ? -1.626 11.438 6.484 1.00 92.88 255 ALA A C 1
ATOM 1912 O O . ALA A 1 255 ? -0.611 10.755 6.551 1.00 92.88 255 ALA A O 1
ATOM 1913 N N . GLN A 1 256 ? -2.222 11.701 5.317 1.00 91.94 256 GLN A N 1
ATOM 1914 C CA . GLN A 1 256 ? -1.775 11.118 4.048 1.00 91.94 256 GLN A CA 1
ATOM 1915 C C . GLN A 1 256 ? -0.325 11.492 3.716 1.00 91.94 256 GLN A C 1
ATOM 1917 O O . GLN A 1 256 ? 0.425 10.679 3.184 1.00 91.94 256 GLN A O 1
ATOM 1922 N N . LEU A 1 257 ? 0.091 12.727 4.009 1.00 92.38 257 LEU A N 1
ATOM 1923 C CA . LEU A 1 257 ? 1.475 13.144 3.796 1.00 92.38 257 LEU A CA 1
ATOM 1924 C C . LEU A 1 257 ? 2.440 12.453 4.769 1.00 92.38 257 LEU A C 1
ATOM 1926 O O . LEU A 1 257 ? 3.575 12.176 4.387 1.00 92.38 257 LEU A O 1
ATOM 1930 N N . ALA A 1 258 ? 2.009 12.182 6.003 1.00 92.94 258 ALA A N 1
ATOM 1931 C CA . ALA A 1 258 ? 2.793 11.430 6.975 1.00 92.94 258 ALA A CA 1
ATOM 1932 C C . ALA A 1 258 ? 2.982 9.969 6.537 1.00 92.94 258 ALA A C 1
ATOM 1934 O O . ALA A 1 258 ? 4.112 9.489 6.587 1.00 92.94 258 ALA A O 1
ATOM 1935 N N . ASP A 1 259 ? 1.932 9.318 6.027 1.00 93.62 259 ASP A N 1
ATOM 1936 C CA . ASP A 1 259 ? 2.008 7.949 5.492 1.00 93.62 259 ASP A CA 1
ATOM 1937 C C . ASP A 1 259 ? 2.967 7.873 4.297 1.00 93.62 259 ASP A C 1
ATOM 1939 O O . ASP A 1 259 ? 3.854 7.026 4.242 1.00 93.62 259 ASP A O 1
ATOM 1943 N N . ILE A 1 260 ? 2.857 8.825 3.367 1.00 94.56 260 ILE A N 1
ATOM 1944 C CA . ILE A 1 260 ? 3.748 8.909 2.204 1.00 94.56 260 ILE A CA 1
ATOM 1945 C C . ILE A 1 260 ? 5.194 9.178 2.614 1.00 94.56 260 ILE A C 1
ATOM 1947 O O . ILE A 1 260 ? 6.123 8.624 2.030 1.00 94.56 260 ILE A O 1
ATOM 1951 N N . LYS A 1 261 ? 5.404 10.033 3.617 1.00 94.31 261 LYS A N 1
ATOM 1952 C CA . LYS A 1 261 ? 6.738 10.270 4.157 1.00 94.31 261 LYS A CA 1
ATOM 1953 C C . LYS A 1 261 ? 7.316 8.987 4.760 1.00 94.31 261 LYS A C 1
ATOM 1955 O O . LYS A 1 261 ? 8.478 8.704 4.503 1.00 94.31 261 LYS A O 1
ATOM 1960 N N . ALA A 1 262 ? 6.528 8.240 5.533 1.00 93.88 262 ALA A N 1
ATOM 1961 C CA . ALA A 1 262 ? 6.963 6.980 6.131 1.00 93.88 262 ALA A CA 1
ATOM 1962 C C . ALA A 1 262 ? 7.380 5.962 5.058 1.00 93.88 262 ALA A C 1
ATOM 1964 O O . ALA A 1 262 ? 8.499 5.467 5.115 1.00 93.88 262 ALA A O 1
ATOM 1965 N N . GLU A 1 263 ? 6.559 5.766 4.021 1.00 94.94 263 GLU A N 1
ATOM 1966 C CA . GLU A 1 263 ? 6.884 4.888 2.885 1.00 94.94 263 GLU A CA 1
ATOM 1967 C C . GLU A 1 263 ? 8.207 5.285 2.206 1.00 94.94 263 GLU A C 1
ATOM 1969 O O . GLU A 1 263 ? 9.063 4.447 1.933 1.00 94.94 263 GLU A O 1
ATOM 1974 N N . VAL A 1 264 ? 8.416 6.582 1.950 1.00 94.06 264 VAL A N 1
ATOM 1975 C CA . VAL A 1 264 ? 9.647 7.070 1.305 1.00 94.06 264 VAL A CA 1
ATOM 1976 C C . VAL A 1 264 ? 10.877 6.875 2.200 1.00 94.06 264 VAL A C 1
ATOM 1978 O O . VAL A 1 264 ? 11.945 6.535 1.688 1.00 94.06 264 VAL A O 1
ATOM 1981 N N . GLU A 1 265 ? 10.753 7.070 3.515 1.00 93.12 265 GLU A N 1
ATOM 1982 C CA . GLU A 1 265 ? 11.845 6.801 4.461 1.00 93.12 265 GLU A CA 1
ATOM 1983 C C . GLU A 1 265 ? 12.159 5.302 4.561 1.00 93.12 265 GLU A C 1
ATOM 1985 O O . GLU A 1 265 ? 13.335 4.938 4.590 1.00 93.12 265 GLU A O 1
ATOM 1990 N N . ASP A 1 266 ? 11.147 4.433 4.526 1.00 95.25 266 ASP A N 1
ATOM 1991 C CA . ASP A 1 266 ? 11.333 2.979 4.531 1.00 95.25 266 ASP A CA 1
ATOM 1992 C C . ASP A 1 266 ? 12.033 2.503 3.249 1.00 95.25 266 ASP A C 1
ATOM 1994 O O . ASP A 1 266 ? 13.018 1.760 3.312 1.00 95.25 266 ASP A O 1
ATOM 1998 N N . LEU A 1 267 ? 11.614 3.002 2.080 1.00 95.00 267 LEU A N 1
ATOM 1999 C CA . LEU A 1 267 ? 12.283 2.721 0.804 1.00 95.00 267 LEU A CA 1
ATOM 2000 C C . LEU A 1 267 ? 13.729 3.230 0.793 1.00 95.00 267 LEU A C 1
ATOM 2002 O O . LEU A 1 267 ? 14.626 2.555 0.282 1.00 95.00 267 LEU A O 1
ATOM 2006 N N . ARG A 1 268 ? 13.983 4.404 1.380 1.00 93.19 268 ARG A N 1
ATOM 2007 C CA . ARG A 1 268 ? 15.335 4.957 1.519 1.00 93.19 268 ARG A CA 1
ATOM 2008 C C . ARG A 1 268 ? 16.198 4.108 2.449 1.00 93.19 268 ARG A C 1
ATOM 2010 O O . ARG A 1 268 ? 17.360 3.857 2.123 1.00 93.19 268 ARG A O 1
ATOM 2017 N N . ALA A 1 269 ? 15.655 3.670 3.581 1.00 94.06 269 ALA A N 1
ATOM 2018 C CA . ALA A 1 269 ? 16.352 2.810 4.529 1.00 94.06 269 ALA A CA 1
ATOM 2019 C C . ALA A 1 269 ? 16.696 1.455 3.899 1.00 94.06 269 ALA A C 1
ATOM 2021 O O . ALA A 1 269 ? 17.830 0.992 4.027 1.00 94.06 269 ALA A O 1
ATOM 2022 N N . GLU A 1 270 ? 15.765 0.854 3.156 1.00 95.19 270 GLU A N 1
ATOM 2023 C CA . GLU A 1 270 ? 16.005 -0.408 2.456 1.00 95.19 270 GLU A CA 1
ATOM 2024 C C . GLU A 1 270 ? 17.033 -0.249 1.329 1.00 95.19 270 GLU A C 1
ATOM 2026 O O . GLU A 1 270 ? 17.959 -1.055 1.226 1.00 95.19 270 GLU A O 1
ATOM 2031 N N . ALA A 1 271 ? 16.949 0.819 0.531 1.00 94.12 271 ALA A N 1
ATOM 2032 C CA . ALA A 1 271 ? 17.937 1.108 -0.508 1.00 94.12 271 ALA A CA 1
ATOM 2033 C C . ALA A 1 271 ? 19.346 1.303 0.078 1.00 94.12 271 ALA A C 1
ATOM 2035 O O . ALA A 1 271 ? 20.313 0.751 -0.451 1.00 94.12 271 ALA A O 1
ATOM 2036 N N . ALA A 1 272 ? 19.466 2.032 1.193 1.00 94.12 272 ALA A N 1
ATOM 2037 C CA . ALA A 1 272 ? 20.732 2.208 1.901 1.00 94.12 272 ALA A CA 1
ATOM 2038 C C . ALA A 1 272 ? 21.266 0.872 2.436 1.00 94.12 272 ALA A C 1
ATOM 2040 O O . ALA A 1 272 ? 22.416 0.525 2.183 1.00 94.12 272 ALA A O 1
ATOM 2041 N N . ARG A 1 273 ? 20.412 0.071 3.085 1.00 97.06 273 ARG A N 1
ATOM 2042 C CA . ARG A 1 273 ? 20.775 -1.252 3.609 1.00 97.06 273 ARG A CA 1
ATOM 2043 C C . ARG A 1 273 ? 21.266 -2.193 2.505 1.00 97.06 273 ARG A C 1
ATOM 2045 O O . ARG A 1 273 ? 22.246 -2.913 2.700 1.00 97.06 273 ARG A O 1
ATOM 2052 N N . LEU A 1 274 ? 20.588 -2.214 1.357 1.00 95.31 274 LEU A N 1
ATOM 2053 C CA . LEU A 1 274 ? 20.982 -3.022 0.201 1.00 95.31 274 LEU A CA 1
ATOM 2054 C C . LEU A 1 274 ? 22.302 -2.536 -0.402 1.00 95.31 274 LEU A C 1
ATOM 2056 O O . LEU A 1 274 ? 23.143 -3.364 -0.750 1.00 95.31 274 LEU A O 1
ATOM 2060 N N . LEU A 1 275 ? 22.509 -1.220 -0.492 1.00 95.69 275 LEU A N 1
ATOM 2061 C CA . LEU A 1 275 ? 23.760 -0.648 -0.979 1.00 95.69 275 LEU A CA 1
ATOM 2062 C C . LEU A 1 275 ? 24.928 -0.971 -0.042 1.00 95.69 275 LEU A C 1
ATOM 2064 O O . LEU A 1 275 ? 25.951 -1.455 -0.515 1.00 95.69 275 LEU A O 1
ATOM 2068 N N . ASP A 1 276 ? 24.770 -0.789 1.269 1.00 96.44 276 ASP A N 1
ATOM 2069 C CA . ASP A 1 276 ? 25.800 -1.115 2.264 1.00 96.44 276 ASP A CA 1
ATOM 2070 C C . ASP A 1 276 ? 26.175 -2.603 2.213 1.00 96.44 276 ASP A C 1
ATOM 2072 O O . ASP A 1 276 ? 27.355 -2.964 2.250 1.00 96.44 276 ASP A O 1
ATOM 2076 N N . LEU A 1 277 ? 25.177 -3.479 2.045 1.00 95.56 277 LEU A N 1
ATOM 2077 C CA . LEU A 1 277 ? 25.399 -4.912 1.859 1.00 95.56 277 LEU A CA 1
ATOM 2078 C C . LEU A 1 277 ? 26.205 -5.211 0.586 1.00 95.56 277 LEU A C 1
ATOM 2080 O O . LEU A 1 277 ? 27.051 -6.106 0.598 1.00 95.56 277 LEU A O 1
ATOM 2084 N N . GLN A 1 278 ? 25.941 -4.496 -0.510 1.00 94.69 278 GLN A N 1
ATOM 2085 C CA . GLN A 1 278 ? 26.670 -4.659 -1.770 1.00 94.69 278 GLN A CA 1
ATOM 2086 C C . GLN A 1 278 ? 28.096 -4.109 -1.676 1.00 94.69 278 GLN A C 1
ATOM 2088 O O . GLN A 1 278 ? 29.036 -4.784 -2.086 1.00 94.69 278 GLN A O 1
ATOM 2093 N N . LEU A 1 279 ? 28.285 -2.931 -1.077 1.00 95.19 279 LEU A N 1
ATOM 2094 C CA . LEU A 1 279 ? 29.599 -2.303 -0.897 1.00 95.19 279 LEU A CA 1
ATOM 2095 C C . LEU A 1 279 ? 30.521 -3.101 0.039 1.00 95.19 279 LEU A C 1
ATOM 2097 O O . LEU A 1 279 ? 31.740 -2.976 -0.051 1.00 95.19 279 LEU A O 1
ATOM 2101 N N . GLY A 1 280 ? 29.961 -3.961 0.895 1.00 94.81 280 GLY A N 1
ATOM 2102 C CA . GLY A 1 280 ? 30.723 -4.923 1.695 1.00 94.81 280 GLY A CA 1
ATOM 2103 C C . GLY A 1 280 ? 31.306 -6.107 0.905 1.00 94.81 280 GLY A C 1
ATOM 2104 O O . GLY A 1 280 ? 32.077 -6.887 1.467 1.00 94.81 280 GLY A O 1
ATOM 2105 N N . LYS A 1 281 ? 30.951 -6.280 -0.376 1.00 96.19 281 LYS A N 1
ATOM 2106 C CA . LYS A 1 281 ? 31.405 -7.391 -1.231 1.00 96.19 281 LYS A CA 1
ATOM 2107 C C . LYS A 1 281 ? 32.525 -6.955 -2.173 1.00 96.19 281 LYS A C 1
ATOM 2109 O O . LYS A 1 281 ? 32.678 -5.786 -2.511 1.00 96.19 281 LYS A O 1
ATOM 2114 N N . SER A 1 282 ? 33.304 -7.920 -2.664 1.00 96.12 282 SER A N 1
ATOM 2115 C CA . SER A 1 282 ? 34.249 -7.655 -3.753 1.00 96.12 282 SER A CA 1
ATOM 2116 C C . SER A 1 282 ? 33.507 -7.462 -5.079 1.00 96.12 282 SER A C 1
ATOM 2118 O O . SER A 1 282 ? 32.493 -8.112 -5.332 1.00 96.12 282 SER A O 1
ATOM 2120 N N . ALA A 1 283 ? 34.053 -6.642 -5.982 1.00 95.00 283 ALA A N 1
ATOM 2121 C CA . ALA A 1 283 ? 33.465 -6.420 -7.308 1.00 95.00 283 ALA A CA 1
ATOM 2122 C C . ALA A 1 283 ? 33.302 -7.716 -8.131 1.00 95.00 283 ALA A C 1
ATOM 2124 O O . ALA A 1 283 ? 32.423 -7.822 -8.984 1.00 95.00 283 ALA A O 1
ATOM 2125 N N . GLU A 1 284 ? 34.153 -8.721 -7.908 1.00 95.69 284 GLU A N 1
ATOM 2126 C CA . GLU A 1 284 ? 33.991 -10.044 -8.520 1.00 95.69 284 GLU A CA 1
ATOM 2127 C C . GLU A 1 284 ? 32.838 -10.838 -7.889 1.00 95.69 284 GLU A C 1
ATOM 2129 O O . GLU A 1 284 ? 32.077 -11.478 -8.613 1.00 95.69 284 GLU A O 1
ATOM 2134 N N . GLY A 1 285 ? 32.674 -10.765 -6.564 1.00 94.38 285 GLY A N 1
ATOM 2135 C CA . GLY A 1 285 ? 31.548 -11.377 -5.859 1.00 94.38 285 GLY A CA 1
ATOM 2136 C C . GLY A 1 285 ? 30.206 -10.804 -6.313 1.00 94.38 285 GLY A C 1
ATOM 2137 O O . GLY A 1 285 ? 29.304 -11.570 -6.642 1.00 94.38 285 GLY A O 1
ATOM 2138 N N . ILE A 1 286 ? 30.113 -9.475 -6.432 1.00 94.81 286 ILE A N 1
ATOM 2139 C CA . ILE A 1 286 ? 28.913 -8.781 -6.930 1.00 94.81 286 ILE A CA 1
ATOM 2140 C C . ILE A 1 286 ? 28.564 -9.255 -8.345 1.00 94.81 286 ILE A C 1
ATOM 2142 O O . ILE A 1 286 ? 27.431 -9.659 -8.599 1.00 94.81 286 ILE A O 1
ATOM 2146 N N . ARG A 1 287 ? 29.544 -9.273 -9.263 1.00 96.00 287 ARG A N 1
ATOM 2147 C CA . ARG A 1 287 ? 29.331 -9.739 -10.645 1.00 96.00 287 ARG A CA 1
ATOM 2148 C C . ARG A 1 287 ? 28.808 -11.173 -10.690 1.00 96.00 287 ARG A C 1
ATOM 2150 O O . ARG A 1 287 ? 27.795 -11.425 -11.330 1.00 96.00 287 ARG A O 1
ATOM 2157 N N . LYS A 1 288 ? 29.433 -12.090 -9.944 1.00 96.69 288 LYS A N 1
ATOM 2158 C CA . LYS A 1 288 ? 29.005 -13.498 -9.880 1.00 96.69 288 LYS A CA 1
ATOM 2159 C C . LYS A 1 288 ? 27.571 -13.660 -9.371 1.00 96.69 288 LYS A C 1
ATOM 2161 O O . LYS A 1 288 ? 26.831 -14.485 -9.902 1.00 96.69 288 LYS A O 1
ATOM 2166 N N . GLU A 1 289 ? 27.172 -12.898 -8.355 1.00 94.81 289 GLU A N 1
ATOM 2167 C CA . GLU A 1 289 ? 25.800 -12.935 -7.839 1.00 94.81 289 GLU A CA 1
ATOM 2168 C C . GLU A 1 289 ? 24.784 -12.376 -8.842 1.00 94.81 289 GLU A C 1
ATOM 2170 O O . GLU A 1 289 ? 23.731 -12.983 -9.044 1.00 94.81 289 GLU A O 1
ATOM 2175 N N . HIS A 1 290 ? 25.104 -11.258 -9.500 1.00 93.81 290 HIS A N 1
ATOM 2176 C CA . HIS A 1 290 ? 24.246 -10.666 -10.528 1.00 93.81 290 HIS A CA 1
ATOM 2177 C C . HIS A 1 290 ? 24.086 -11.603 -11.731 1.00 93.81 290 HIS A C 1
ATOM 2179 O O . HIS A 1 290 ? 22.959 -11.859 -12.155 1.00 93.81 290 HIS A O 1
ATOM 2185 N N . ASP A 1 291 ? 25.175 -12.201 -12.218 1.00 95.06 291 ASP A N 1
ATOM 2186 C CA . ASP A 1 291 ? 25.141 -13.170 -13.317 1.00 95.06 291 ASP A CA 1
ATOM 2187 C C . ASP A 1 291 ? 24.297 -14.400 -12.952 1.00 95.06 291 ASP A C 1
ATOM 2189 O O . ASP A 1 291 ? 23.489 -14.880 -13.752 1.00 95.06 291 ASP A O 1
ATOM 2193 N N . ALA A 1 292 ? 24.425 -14.898 -11.717 1.00 94.94 292 ALA A N 1
ATOM 2194 C CA . ALA A 1 292 ? 23.618 -16.012 -11.230 1.00 94.94 292 ALA A CA 1
ATOM 2195 C C . ALA A 1 292 ? 22.123 -15.656 -11.147 1.00 94.94 292 ALA A C 1
ATOM 2197 O O . ALA A 1 292 ? 21.276 -16.486 -11.504 1.00 94.94 292 ALA A O 1
ATOM 2198 N N . ALA A 1 293 ? 21.790 -14.437 -10.711 1.00 93.56 293 ALA A N 1
ATOM 2199 C CA . ALA A 1 293 ? 20.419 -13.937 -10.658 1.00 93.56 293 ALA A CA 1
ATOM 2200 C C . ALA A 1 293 ? 19.817 -13.771 -12.064 1.00 93.56 293 ALA A C 1
ATOM 2202 O O . ALA A 1 293 ? 18.706 -14.250 -12.312 1.00 93.56 293 ALA A O 1
ATOM 2203 N N . LEU A 1 294 ? 20.567 -13.190 -13.007 1.00 91.81 294 LEU A N 1
ATOM 2204 C CA . LEU A 1 294 ? 20.165 -13.061 -14.411 1.00 91.81 294 LEU A CA 1
ATOM 2205 C C . LEU A 1 294 ? 19.978 -14.433 -15.072 1.00 91.81 294 LEU A C 1
ATOM 2207 O O . LEU A 1 294 ? 18.971 -14.668 -15.739 1.00 91.81 294 LEU A O 1
ATOM 2211 N N . ALA A 1 295 ? 20.876 -15.389 -14.824 1.00 92.25 295 ALA A N 1
ATOM 2212 C CA . ALA A 1 295 ? 20.730 -16.756 -15.322 1.00 92.25 295 ALA A CA 1
ATOM 2213 C C . ALA A 1 295 ? 19.493 -17.460 -14.735 1.00 92.25 295 ALA A C 1
ATOM 2215 O O . ALA A 1 295 ? 18.810 -18.216 -15.432 1.00 92.25 295 ALA A O 1
ATOM 2216 N N . ALA A 1 296 ? 19.174 -17.223 -13.459 1.00 93.75 296 ALA A N 1
ATOM 2217 C CA . ALA A 1 296 ? 17.961 -17.749 -12.837 1.00 93.75 296 ALA A CA 1
ATOM 2218 C C . ALA A 1 296 ? 16.690 -17.140 -13.445 1.00 93.75 296 ALA A C 1
ATOM 2220 O O . ALA A 1 296 ? 15.726 -17.871 -13.687 1.00 93.75 296 ALA A O 1
ATOM 2221 N N . LEU A 1 297 ? 16.697 -15.837 -13.734 1.00 90.44 297 LEU A N 1
ATOM 2222 C CA . LEU A 1 297 ? 15.618 -15.163 -14.452 1.00 90.44 297 LEU A CA 1
ATOM 2223 C C . LEU A 1 297 ? 15.453 -15.733 -15.868 1.00 90.44 297 LEU A C 1
ATOM 2225 O O . LEU A 1 297 ? 14.339 -16.082 -16.251 1.00 90.44 297 LEU A O 1
ATOM 2229 N N . GLY A 1 298 ? 16.553 -15.945 -16.596 1.00 89.25 298 GLY A N 1
ATOM 2230 C CA . GLY A 1 298 ? 16.540 -16.598 -17.907 1.00 89.25 298 GLY A CA 1
ATOM 2231 C C . GLY A 1 298 ? 15.894 -17.986 -17.866 1.00 89.25 298 GLY A C 1
ATOM 2232 O O . GLY A 1 298 ? 15.001 -18.278 -18.659 1.00 89.25 298 GLY A O 1
ATOM 2233 N N . ARG A 1 299 ? 16.245 -18.821 -16.875 1.00 93.19 299 ARG A N 1
ATOM 2234 C CA . ARG A 1 299 ? 15.597 -20.133 -16.676 1.00 93.19 299 ARG A CA 1
ATOM 2235 C C . ARG A 1 299 ? 14.094 -20.015 -16.410 1.00 93.19 299 ARG A C 1
ATOM 2237 O O . ARG A 1 299 ? 13.333 -20.837 -16.914 1.00 93.19 299 ARG A O 1
ATOM 2244 N N . LYS A 1 300 ? 13.653 -19.010 -15.642 1.00 90.88 300 LYS A N 1
ATOM 2245 C CA . LYS A 1 300 ? 12.221 -18.759 -15.399 1.00 90.88 300 LYS A CA 1
ATOM 2246 C C . LYS A 1 300 ? 11.487 -18.352 -16.680 1.00 90.88 300 LYS A C 1
ATOM 2248 O O . LYS A 1 300 ? 10.387 -18.842 -16.911 1.00 90.88 300 LYS A O 1
ATOM 2253 N N . LEU A 1 301 ? 12.093 -17.501 -17.509 1.00 89.06 301 LEU A N 1
ATOM 2254 C CA . LEU A 1 301 ? 11.509 -17.067 -18.783 1.00 89.06 301 LEU A CA 1
ATOM 2255 C C . LEU A 1 301 ? 11.380 -18.220 -19.781 1.00 89.06 301 LEU A C 1
ATOM 2257 O O . LEU A 1 301 ? 10.362 -18.329 -20.459 1.00 89.06 301 LEU A O 1
ATOM 2261 N N . GLU A 1 302 ? 12.375 -19.105 -19.849 1.00 90.25 302 GLU A N 1
ATOM 2262 C CA . GLU A 1 302 ? 12.293 -20.303 -20.692 1.00 90.25 302 GLU A CA 1
ATOM 2263 C C . GLU A 1 302 ? 11.258 -21.306 -20.176 1.00 90.25 302 GLU A C 1
ATOM 2265 O O . GLU A 1 302 ? 10.492 -21.860 -20.964 1.00 90.25 302 GLU A O 1
ATOM 2270 N N . ALA A 1 303 ? 11.164 -21.500 -18.857 1.00 90.81 303 ALA A N 1
ATOM 2271 C CA . ALA A 1 303 ? 10.138 -22.357 -18.264 1.00 90.81 303 ALA A CA 1
ATOM 2272 C C . ALA A 1 303 ? 8.710 -21.831 -18.504 1.00 90.81 303 ALA A C 1
ATOM 2274 O O . ALA A 1 303 ? 7.766 -22.615 -18.555 1.00 90.81 303 ALA A O 1
ATOM 2275 N N . ALA A 1 304 ? 8.553 -20.517 -18.668 1.00 88.94 304 ALA A N 1
ATOM 2276 C CA . ALA A 1 304 ? 7.286 -19.856 -18.965 1.00 88.94 304 ALA A CA 1
ATOM 2277 C C . ALA A 1 304 ? 7.067 -19.600 -20.467 1.00 88.94 304 ALA A C 1
ATOM 2279 O O . ALA A 1 304 ? 6.219 -18.793 -20.846 1.00 88.94 304 ALA A O 1
ATOM 2280 N N . LYS A 1 305 ? 7.823 -20.266 -21.347 1.00 89.19 305 LYS A N 1
ATOM 2281 C CA . LYS A 1 305 ? 7.679 -20.093 -22.794 1.00 89.19 305 LYS A CA 1
ATOM 2282 C C . LYS A 1 305 ? 6.238 -20.369 -23.238 1.00 89.19 305 LYS A C 1
ATOM 2284 O O . LYS A 1 305 ? 5.668 -21.410 -22.929 1.00 89.19 305 LYS A O 1
ATOM 2289 N N . GLY A 1 306 ? 5.679 -19.432 -24.001 1.00 82.12 306 GLY A N 1
ATOM 2290 C CA . GLY A 1 306 ? 4.295 -19.480 -24.476 1.00 82.12 306 GLY A CA 1
ATOM 2291 C C . GLY A 1 306 ? 3.318 -18.647 -23.645 1.00 82.12 306 GLY A C 1
ATOM 2292 O O . GLY A 1 306 ? 2.199 -18.432 -24.097 1.00 82.12 306 GLY A O 1
ATOM 2293 N N . THR A 1 307 ? 3.717 -18.121 -22.480 1.00 84.25 307 THR A N 1
ATOM 2294 C CA . THR A 1 307 ? 2.897 -17.142 -21.751 1.00 84.25 307 THR A CA 1
ATOM 2295 C C . THR A 1 307 ? 3.126 -15.720 -22.275 1.00 84.25 307 THR A C 1
ATOM 2297 O O . THR A 1 307 ? 4.240 -15.353 -22.663 1.00 84.25 307 THR A O 1
ATOM 2300 N N . LYS A 1 308 ? 2.076 -14.886 -22.244 1.00 81.50 308 LYS A N 1
ATOM 2301 C CA . LYS A 1 308 ? 2.145 -13.479 -22.684 1.00 81.50 308 LYS A CA 1
ATOM 2302 C C . LYS A 1 308 ? 3.131 -12.656 -21.856 1.00 81.50 308 LYS A C 1
ATOM 2304 O O . LYS A 1 308 ? 3.937 -11.929 -22.425 1.00 81.50 308 LYS A O 1
ATOM 2309 N N . TRP A 1 309 ? 3.140 -12.830 -20.532 1.00 83.19 309 TRP A N 1
ATOM 2310 C CA . TRP A 1 309 ? 4.051 -12.085 -19.658 1.00 83.19 309 TRP A CA 1
ATOM 2311 C C . TRP A 1 309 ? 5.525 -12.387 -19.960 1.00 83.19 309 TRP A C 1
ATOM 2313 O O . TRP A 1 309 ? 6.346 -11.478 -19.918 1.00 83.19 309 TRP A O 1
ATOM 2323 N N . ALA A 1 310 ? 5.868 -13.640 -20.286 1.00 83.25 310 ALA A N 1
ATOM 2324 C CA . ALA A 1 310 ? 7.244 -14.022 -20.591 1.00 83.25 310 ALA A CA 1
ATOM 2325 C C . ALA A 1 310 ? 7.671 -13.514 -21.974 1.00 83.25 310 ALA A C 1
ATOM 2327 O O . ALA A 1 310 ? 8.825 -13.128 -22.149 1.00 83.25 310 ALA A O 1
ATOM 2328 N N . ALA A 1 311 ? 6.747 -13.482 -22.943 1.00 84.62 311 ALA A N 1
ATOM 2329 C CA . ALA A 1 311 ? 6.977 -12.848 -24.240 1.00 84.62 311 ALA A CA 1
ATOM 2330 C C . ALA A 1 311 ? 7.206 -11.335 -24.086 1.00 84.62 311 ALA A C 1
ATOM 2332 O O . ALA A 1 311 ? 8.230 -10.833 -24.540 1.00 84.62 311 ALA A O 1
ATOM 2333 N N . LYS A 1 312 ? 6.330 -10.642 -23.347 1.00 83.00 312 LYS A N 1
ATOM 2334 C CA . LYS A 1 312 ? 6.459 -9.208 -23.053 1.00 83.00 312 LYS A CA 1
ATOM 2335 C C . LYS A 1 312 ? 7.747 -8.872 -22.314 1.00 83.00 312 LYS A C 1
ATOM 2337 O O . LYS A 1 312 ? 8.470 -7.979 -22.722 1.00 83.00 312 LYS A O 1
ATOM 2342 N N . PHE A 1 313 ? 8.116 -9.661 -21.309 1.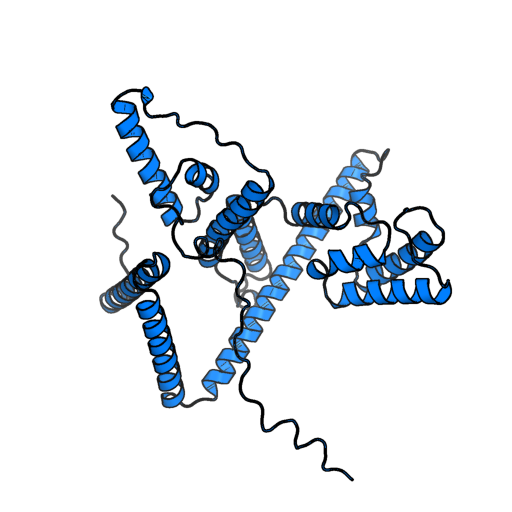00 86.44 313 PHE A N 1
ATOM 2343 C CA . PHE A 1 313 ? 9.383 -9.466 -20.606 1.00 86.44 313 PHE A CA 1
ATOM 2344 C C . PHE A 1 313 ? 10.600 -9.599 -21.541 1.00 86.44 313 PHE A C 1
ATOM 2346 O O . PHE A 1 313 ? 11.589 -8.891 -21.384 1.00 86.44 313 PHE A O 1
ATOM 2353 N N . LYS A 1 314 ? 10.553 -10.499 -22.533 1.00 86.25 314 LYS A N 1
ATOM 2354 C CA . LYS A 1 314 ? 11.617 -10.614 -23.545 1.00 86.25 314 LYS A CA 1
ATOM 2355 C C . LYS A 1 314 ? 11.650 -9.412 -24.492 1.00 86.25 314 LYS A C 1
ATOM 2357 O O . LYS A 1 314 ? 12.744 -8.991 -24.861 1.00 86.25 314 LYS A O 1
ATOM 2362 N N . GLU A 1 315 ? 10.492 -8.865 -24.864 1.00 85.75 315 GLU A N 1
ATOM 2363 C CA . GLU A 1 315 ? 10.398 -7.599 -25.609 1.00 85.75 315 GLU A CA 1
ATOM 2364 C C . GLU A 1 315 ? 11.014 -6.446 -24.800 1.00 85.75 315 GLU A C 1
ATOM 2366 O O . GLU A 1 315 ? 11.855 -5.721 -25.329 1.00 85.75 315 GLU A O 1
ATOM 2371 N N . ASP A 1 316 ? 10.705 -6.349 -23.503 1.00 85.12 316 ASP A N 1
ATOM 2372 C CA . ASP A 1 316 ? 11.275 -5.337 -22.603 1.00 85.12 316 ASP A CA 1
ATOM 2373 C C . ASP A 1 316 ? 12.808 -5.447 -22.522 1.00 85.12 316 ASP A C 1
ATOM 2375 O O . ASP A 1 316 ? 13.515 -4.445 -22.612 1.00 85.12 316 ASP A O 1
ATOM 2379 N N . LEU A 1 317 ? 13.360 -6.665 -22.416 1.00 86.25 317 LEU A N 1
ATOM 2380 C CA . LEU A 1 317 ? 14.816 -6.885 -22.431 1.00 86.25 317 LEU A CA 1
ATOM 2381 C C . LEU A 1 317 ? 15.465 -6.457 -23.757 1.00 86.25 317 LEU A C 1
ATOM 2383 O O . LEU A 1 317 ? 16.583 -5.929 -23.766 1.00 86.25 317 LEU A O 1
ATOM 2387 N N . ALA A 1 318 ? 14.779 -6.678 -24.880 1.00 86.38 318 ALA A N 1
ATOM 2388 C CA . ALA A 1 318 ? 15.240 -6.204 -26.179 1.00 86.38 318 ALA A CA 1
ATOM 2389 C C . ALA A 1 318 ? 15.200 -4.669 -26.256 1.00 86.38 318 ALA A C 1
ATOM 2391 O O . ALA A 1 318 ? 16.128 -4.069 -26.798 1.00 86.38 318 ALA A O 1
ATOM 2392 N N . PHE A 1 319 ? 14.187 -4.033 -25.659 1.00 84.44 319 PHE A N 1
ATOM 2393 C CA . PHE A 1 319 ? 14.091 -2.576 -25.573 1.00 84.44 319 PHE A CA 1
ATOM 2394 C C . PHE A 1 319 ? 15.208 -1.969 -24.715 1.00 84.44 319 PHE A C 1
ATOM 2396 O O . PHE A 1 319 ? 15.820 -0.988 -25.127 1.00 84.44 319 PHE A O 1
ATOM 2403 N N . VAL A 1 320 ? 15.549 -2.584 -23.576 1.00 87.62 320 VAL A N 1
ATOM 2404 C CA . VAL A 1 320 ? 16.713 -2.177 -22.763 1.00 87.62 320 VAL A CA 1
ATOM 2405 C C . VAL A 1 320 ? 18.004 -2.277 -23.579 1.00 87.62 320 VAL A C 1
ATOM 2407 O O . VAL A 1 320 ? 18.788 -1.335 -23.615 1.00 87.62 320 VAL A O 1
ATOM 2410 N N . SER A 1 321 ? 18.186 -3.374 -24.320 1.00 88.06 321 SER A N 1
ATOM 2411 C CA . SER A 1 321 ? 19.369 -3.559 -25.175 1.00 88.06 321 SER A CA 1
ATOM 2412 C C . SER A 1 321 ? 19.448 -2.512 -26.298 1.00 88.06 321 SER A C 1
ATOM 2414 O O . SER A 1 321 ? 20.532 -2.032 -26.632 1.00 88.06 321 SER A O 1
ATOM 2416 N N . TRP A 1 322 ? 18.304 -2.140 -26.883 1.00 89.38 322 TRP A N 1
ATOM 2417 C CA . TRP A 1 322 ? 18.213 -1.043 -27.849 1.00 89.38 322 TRP A CA 1
ATOM 2418 C C . TRP A 1 322 ? 18.563 0.305 -27.210 1.00 89.38 322 TRP A C 1
ATOM 2420 O O . TRP A 1 322 ? 19.337 1.063 -27.793 1.00 89.38 322 TRP A O 1
ATOM 2430 N N . PHE A 1 323 ? 18.036 0.587 -26.016 1.00 88.38 323 PHE A N 1
ATOM 2431 C CA . PHE A 1 323 ? 18.296 1.822 -25.278 1.00 88.38 323 PHE A CA 1
ATOM 2432 C C . PHE A 1 323 ? 19.791 1.979 -24.984 1.00 88.38 323 PHE A C 1
ATOM 2434 O O . PHE A 1 323 ? 20.365 3.024 -25.289 1.00 88.38 323 PHE A O 1
ATOM 2441 N N . ASP A 1 324 ? 20.442 0.925 -24.483 1.00 88.88 324 ASP A N 1
ATOM 2442 C CA . ASP A 1 324 ? 21.884 0.911 -24.219 1.00 88.88 324 ASP A CA 1
ATOM 2443 C C . ASP A 1 324 ? 22.694 1.176 -25.497 1.00 88.88 324 ASP A C 1
ATOM 2445 O O . ASP A 1 324 ? 23.632 1.976 -25.495 1.00 88.88 324 ASP A O 1
ATOM 2449 N N . GLY A 1 325 ? 22.302 0.557 -26.617 1.00 89.12 325 GLY A N 1
ATOM 2450 C CA . GLY A 1 325 ? 22.916 0.798 -27.923 1.00 89.12 325 GLY A CA 1
ATOM 2451 C C . GLY A 1 325 ? 22.732 2.236 -28.421 1.00 89.12 325 GLY A C 1
ATOM 2452 O O . GLY A 1 325 ? 23.674 2.833 -28.943 1.00 89.12 325 GLY A O 1
ATOM 2453 N N . ALA A 1 326 ? 21.544 2.814 -28.230 1.00 87.00 326 ALA A N 1
ATOM 2454 C CA . ALA A 1 326 ? 21.234 4.186 -28.623 1.00 87.00 326 ALA A CA 1
ATOM 2455 C C . ALA A 1 326 ? 22.014 5.215 -27.785 1.00 87.00 326 ALA A C 1
ATOM 2457 O O . ALA A 1 326 ? 22.582 6.154 -28.342 1.00 87.00 326 ALA A O 1
ATOM 2458 N N . VAL A 1 327 ? 22.108 5.008 -26.467 1.00 90.25 327 VAL A N 1
ATOM 2459 C CA . VAL A 1 327 ? 22.918 5.846 -25.568 1.00 90.25 327 VAL A CA 1
ATOM 2460 C C . VAL A 1 327 ? 24.403 5.726 -25.896 1.00 90.25 327 VAL A C 1
ATOM 2462 O O . VAL A 1 327 ? 25.098 6.736 -25.931 1.00 90.25 327 VAL A O 1
ATOM 2465 N N . ALA A 1 328 ? 24.902 4.520 -26.181 1.00 90.44 328 ALA A N 1
ATOM 2466 C CA . ALA A 1 328 ? 26.297 4.327 -26.573 1.00 90.44 328 ALA A CA 1
ATOM 2467 C C . ALA A 1 328 ? 26.641 5.029 -27.901 1.00 90.44 328 ALA A C 1
ATOM 2469 O O . ALA A 1 328 ? 27.774 5.481 -28.076 1.00 90.44 328 ALA A O 1
ATOM 2470 N N . ALA A 1 329 ? 25.679 5.136 -28.823 1.00 88.50 329 ALA A N 1
ATOM 2471 C CA . ALA A 1 329 ? 25.859 5.799 -30.112 1.00 88.50 329 ALA A CA 1
ATOM 2472 C C . ALA A 1 329 ? 25.880 7.337 -30.015 1.00 88.50 329 ALA A C 1
ATOM 2474 O O . ALA A 1 329 ? 26.615 7.976 -30.768 1.00 88.50 329 ALA A O 1
ATOM 2475 N N . ASP A 1 330 ? 25.105 7.935 -29.104 1.00 87.44 330 ASP A N 1
ATOM 2476 C CA . ASP A 1 330 ? 25.064 9.390 -28.885 1.00 87.44 330 ASP A CA 1
ATOM 2477 C C . ASP A 1 330 ? 24.920 9.737 -27.384 1.00 87.44 330 ASP A C 1
ATOM 2479 O O . ASP A 1 330 ? 23.846 10.150 -26.935 1.00 87.44 330 ASP A O 1
ATOM 2483 N N . PRO A 1 331 ? 25.995 9.604 -26.575 1.00 88.06 331 PRO A N 1
ATOM 2484 C CA . PRO A 1 331 ? 25.912 9.784 -25.122 1.00 88.06 331 PRO A CA 1
ATOM 2485 C C . PRO A 1 331 ? 25.505 11.195 -24.682 1.00 88.06 331 PRO A C 1
ATOM 2487 O O . PRO A 1 331 ? 25.008 11.374 -23.574 1.00 88.06 331 PRO A O 1
ATOM 2490 N N . GLY A 1 332 ? 25.740 12.205 -25.529 1.00 88.81 332 GLY A N 1
ATOM 2491 C CA . GLY A 1 332 ? 25.418 13.600 -25.226 1.00 88.81 332 GLY A CA 1
ATOM 2492 C C . GLY A 1 332 ? 23.930 13.925 -25.357 1.00 88.81 332 GLY A C 1
ATOM 2493 O O . GLY A 1 332 ? 23.446 14.805 -24.650 1.00 88.81 332 GLY A O 1
ATOM 2494 N N . ASN A 1 333 ? 23.211 13.214 -26.232 1.00 84.25 333 ASN A N 1
ATOM 2495 C CA . ASN A 1 333 ? 21.788 13.453 -26.495 1.00 84.25 333 ASN A CA 1
ATOM 2496 C C . ASN A 1 333 ? 20.877 12.305 -26.025 1.00 84.25 333 ASN A C 1
ATOM 2498 O O . ASN A 1 333 ? 19.667 12.500 -25.922 1.00 84.25 333 ASN A O 1
ATOM 2502 N N . GLY A 1 334 ? 21.437 11.130 -25.721 1.00 85.06 334 GLY A N 1
ATOM 2503 C CA . GLY A 1 334 ? 20.677 9.955 -25.301 1.00 85.06 334 GLY A CA 1
ATOM 2504 C C . GLY A 1 334 ? 19.859 9.324 -26.439 1.00 85.06 334 GLY A C 1
ATOM 2505 O O . GLY A 1 334 ? 20.098 9.603 -27.619 1.00 85.06 334 GLY A O 1
ATOM 2506 N N . PRO A 1 335 ? 18.892 8.444 -26.120 1.00 84.69 335 PRO A N 1
ATOM 2507 C CA . PRO A 1 335 ? 18.068 7.796 -27.131 1.00 84.69 335 PRO A CA 1
ATOM 2508 C C . PRO A 1 335 ? 17.184 8.826 -27.841 1.00 84.69 335 PRO A C 1
ATOM 2510 O O . PRO A 1 335 ? 16.480 9.620 -27.214 1.00 84.69 335 PRO A O 1
ATOM 2513 N N . ARG A 1 336 ? 17.176 8.790 -29.173 1.00 76.00 336 ARG A N 1
ATOM 2514 C CA . ARG A 1 336 ? 16.285 9.634 -29.969 1.00 76.00 336 ARG A CA 1
ATOM 2515 C C . ARG A 1 336 ? 14.924 8.960 -30.068 1.00 76.00 336 ARG A C 1
ATOM 2517 O O . ARG A 1 336 ? 14.799 7.919 -30.706 1.00 76.00 336 ARG A O 1
ATOM 2524 N N . ALA A 1 337 ? 13.909 9.564 -29.460 1.00 64.62 337 ALA A N 1
ATOM 2525 C CA . ALA A 1 337 ? 12.533 9.238 -29.797 1.00 64.62 337 ALA A CA 1
ATOM 2526 C C . ALA A 1 337 ? 12.281 9.724 -31.231 1.00 64.62 337 ALA A C 1
ATOM 2528 O O . ALA A 1 337 ? 12.402 10.920 -31.508 1.00 64.62 337 ALA A O 1
ATOM 2529 N N . GLU A 1 338 ? 11.967 8.816 -32.155 1.00 60.53 338 GLU A N 1
ATOM 2530 C CA . GLU A 1 338 ? 11.384 9.233 -33.428 1.00 60.53 338 GLU A CA 1
ATOM 2531 C C . GLU A 1 338 ? 10.101 10.001 -33.101 1.00 60.53 338 GLU A C 1
ATOM 2533 O O . GLU A 1 338 ? 9.228 9.493 -32.394 1.00 60.53 338 GLU A O 1
ATOM 2538 N N . ALA A 1 339 ? 10.017 11.261 -33.533 1.00 44.31 339 ALA A N 1
ATOM 2539 C CA . ALA A 1 339 ? 8.813 12.051 -33.337 1.00 44.31 339 ALA A CA 1
ATOM 2540 C C . ALA A 1 339 ? 7.651 11.290 -33.984 1.00 44.31 339 ALA A C 1
ATOM 2542 O O . ALA A 1 339 ? 7.699 11.009 -35.181 1.00 44.31 339 ALA A O 1
ATOM 2543 N N . ALA A 1 340 ? 6.648 10.918 -33.185 1.00 38.62 340 ALA A N 1
ATOM 2544 C CA . ALA A 1 340 ? 5.456 10.252 -33.687 1.00 38.62 340 ALA A CA 1
ATOM 2545 C C . ALA A 1 340 ? 4.828 11.132 -34.781 1.00 38.62 340 ALA A C 1
ATOM 2547 O O . ALA A 1 340 ? 4.365 12.237 -34.493 1.00 38.62 340 ALA A O 1
ATOM 2548 N N . ALA A 1 341 ? 4.895 10.660 -36.027 1.00 32.97 341 ALA A N 1
ATOM 2549 C CA . ALA A 1 341 ? 4.248 11.271 -37.183 1.00 32.97 341 ALA A CA 1
ATOM 2550 C C . ALA A 1 341 ? 2.745 10.965 -37.205 1.00 32.97 341 ALA A C 1
ATOM 2552 O O . ALA A 1 341 ? 2.354 9.847 -36.786 1.00 32.97 341 ALA A O 1
#

Radius of gyration: 27.06 Å; chains: 1; bounding box: 63×56×78 Å

Sequence (341 aa):
MAGLLQQLAARGSLLAWAAPAACSGARELLGRGFATDAFTRKDVAYNLENTSDPEAEAAIRAFQREAYKAAAKGAAALSPPAEPELAFTAKVERKYVAAQIVETGIQSIHVPLSYDKDGSGATALKRYAAQLRDVARQAGFGEPAAELQAKLQEAAAGISTAKELLGRIRPYASPEFHTALADALAEVEAETGATVPLDGASPLYKKFASRVQAIAQQHKLPWQMLLSHQQKLAGADDDTRDALQRDYAAWLQAAQLADIKAEVEDLRAEAARLLDLQLGKSAEGIRKEHDAALAALGRKLEAAKGTKWAAKFKEDLAFVSWFDGAVAADPGNGPRAEAAA

pLDDT: mean 78.35, std 20.95, range [24.02, 97.06]

Secondary structure (DSSP, 8-state):
---SSSSSSS----------S--TTSTTS-SSS-SSSS--HHHHHHHTT-TT-HHHHHHHHHHHHHHHHHHTT-GGGS--------HHHHHHHHHHHHHHHHHHHHHTSPP-TTTTTSS-THHHHHHHHHHHHHHHHHTT---HHHHHHHHHHHHHTT--BHHHHHHHHGGGS-HHHHHHHHHHHHHHHHHHSS--BS-SSSHHHHHHHHHHHHHHHHTT--HHHHHHHHTT-TT--HHHHHHHHHHHHHHHHHHHHHHHHHHHHHHHHHHHHHHHHHHTS-HHHHHHHHHHHHHHHHHHHHHTTT-HHHHHHHHHHHHHHHHHHHHHH-TTT-S-PPP--

Organism: NCBI:txid307507